Protein 1CIP (pdb70)

InterPro domains:
  IPR001019 Guanine nucleotide binding protein, alpha subunit [PF00503] (14-343)
  IPR001019 Guanine nucleotide binding protein, alpha subunit [PR00318] (35-50)
  IPR001019 Guanine nucleotide binding protein, alpha subunit [PR00318] (167-189)
  IPR001019 Guanine nucleotide binding protein, alpha subunit [PR00318] (196-213)
  IPR001019 Guanine nucleotide binding protein, alpha subunit [PR00318] (218-246)
  IPR001019 Guanine nucleotide binding protein, alpha subunit [PR00318] (264-273)
  IPR001019 Guanine nucleotide binding protein, alpha subunit [PS51882] (32-354)
  IPR001019 Guanine nucleotide binding protein, alpha subunit [PTHR10218] (7-351)
  IPR001019 Guanine nucleotide binding protein, alpha subunit [SM00275] (13-353)
  IPR001019 Guanine nucleotide binding protein, alpha subunit [cd00066] (34-348)
  IPR001408 G-protein alpha subunit, group I [PR00441] (79-88)
  IPR001408 G-protein alpha subunit, group I [PR00441] (185-195)
  IPR001408 G-protein alpha subunit, group I [PR00441] (278-290)
  IPR001408 G-protein alpha subunit, group I [PR00441] (296-307)
  IPR001408 G-protein alpha subunit, group I [PR00441] (343-354)
  IPR011025 G protein alpha subunit, helical insertion [G3DSA:1.10.400.10] (62-180)
  IPR011025 G protein alpha subunit, helical insertion [SSF47895] (61-181)
  IPR027417 P-loop containing nucleoside triphosphate hydrolase [G3DSA:3.40.50.300] (35-343)
  IPR027417 P-loop containing nucleoside triphosphate hydrolase [SSF52540] (32-349)

Nearest PDB structures (foldseek):
  6m8h-assembly1_A  TM=1.002E+00  e=4.648E-59  Rattus norvegicus
  4paq-assembly1_A  TM=1.002E+00  e=4.159E-58  Rattus norvegicus
  4pao-assembly1_A  TM=1.002E+00  e=9.134E-58  Rattus norvegicus
  1bh2-assembly1_A  TM=1.002E+00  e=1.354E-57  Rattus norvegicus
  1svk-assembly1_A  TM=1.002E+00  e=4.405E-57  Rattus norvegicus

GO terms:
  GO:0000287 magnesium ion binding (F, IDA)
  GO:0005525 GTP binding (F, IDA)
  GO:0005737 cytoplasm (C, IDA)
  GO:0005813 centrosome (C, IDA)
  GO:0009898 cytoplasmic side of plasma membrane (C, IDA)
  GO:0001664 G protein-coupled receptor binding (F, IDA)
  GO:0003924 GTPase activity (F, IDA)
  GO:0007186 G protein-coupled receptor signaling pathway (P, IDA)
  GO:0019003 GDP binding (F, IDA)
  GO:0005886 plasma membrane (C, EXP)
  GO:0016020 membrane (C, EXP)
  GO:1904322 cellular response to forskolin (P, IMP)
  GO:0007188 adenylate cyclase-modulating G protein-coupled receptor signaling pathway (P, IMP)
  GO:0005515 protein binding (F, IPI)
  GO:0032794 GTPase activating protein binding (F, IDA)
  GO:0032991 protein-containing complex (C, IDA)
  GO:0005834 heterotrimeric G-protein complex (C, TAS)
  GO:0050805 negative regulation of synaptic transmission (P, IMP)
  GO:0007186 G protein-coupled receptor signaling pathway (P, IMP)
  GO:0031821 G protein-coupled serotonin receptor binding (F, IPI)

Solvent-accessible surface area: 15253 Å² total; per-residue (Å²): 239,107,7,36,0,0,0,0,0,8,21,54,4,13,12,31,20,1,19,29,0,1,58,33,34,38,84,109,13,28,51,92,123,60,6,99,140,55,42,38,34,0,2,35,14,0,0,100,2,0,34,24,0,25,175,0,8,59,130,43,171,30,109,52,42,86,94,63,38,40,92,16,12,158,62,0,118,110,36,7,46,38,0,78,127,14,132,19,70,91,97,1,2,15,3,0,50,97,0,20,145,5,78,7,0,53,47,0,47,110,94,36,128,84,22,77,39,26,74,13,0,28,45,0,4,108,51,4,100,74,0,13,107,117,140,14,63,3,63,61,57,0,0,3,56,12,87,105,104,24,88,26,80,66,95,34,78,8,92,40,81,136,31,51,0,57,1,28,4,0,3,3,38,100,61,16,46,151,61,13,106,129,3,31,125,54,13,27,0,0,0,0,0,2,4,0,5,12,0,11,30,45,12,74,88,48,134,148,42,20,32,1,68,8,6,30,132,27,0,39,71,9,4,44,48,179,153,1,86,131,11,10,0,0,0,2,0,3,33,59,57,54,0,88,87,39,4,126,146,10,74,4,58,67,3,8,108,108,23,103,34,48,89,55,49,128,90,0,5,48,50,0,45,68,40,0,48,89,38,8,145,149,118,151,95,30,110,21,43,27,40,53,0,12,6,26,62,41,144,29,2,82,137,17,2,54,40,0,0,60,34,4,79,169,90,84

Organism: Rattus norvegicus (NCBI:txid10116)

CATH classification: 3.40.50.300 (+1 more: 1.10.400.10)

Foldseek 3Di:
DEAEEEEAFAAPLQQVLLVQLCCVQFNVHADQVRQLVCLLLLLLLQLVQLVQLVVVCVVVVFDWQDPVLVVLVVVLVVPSVVSNVRAADPSNLVSLLVSCPIPRSVVSVVVCLVDPHQPCNCVCSVVSVQSNDVVHGGDSLSSSRGDDFFADKDWDWGADPNYIYIYIYWGNYPVGPVVPVVSLPPHQAYEYGDALLQLSHAHPVDRVHRRLVVRLVVLLCVLADPSCLQHAAEYEHEPLVNLQVCLVPDDSCSRVVPDDDHSHSPSSVVVSVCSNVVSRPCPPRHDYHYDYYYSSDSVRSNVVVVVVVVVSVVRD

Sequence (316 aa):
REVKLLLLGAGESGKSTIVKQMKIIHEAGYSEEECKQYKAVVYSNTIQSIIAIIRAMGRLKIDFGDAARADDARQLFVLAGAAEEGFMTAELAGVIKRLWKDSGVQACFNRSREYQLNDSAAYYLNDLDRIAQPNYIPTQQDVLRTRVKTTGIVETHFTFKDLHFKMFDVGGQRSERKKWIHCFEGVTAIIFCVALSDYDLVLAEDEEMNRMHESMKLFDSICNNKWFTDTSIILFLNKKDLFEEKIKKSPLTICYPEYAGSNTYEEAAAYIQCQFEDLNKRKDTKEIYTHFTCATDTKNVQFVFDAVTDVIIKNN

Secondary structure (DSSP, 8-state):
-EEEEEEE-STTSSHHHHHHHHHHHHS----HHHHHHTHHHHHHHHHHHHHHHHHHHHHHT---SSTTHHHHHHHHHHHHHHHTTT---HHHHHHHHHHHH-HHHHHHHTTGGGS---TTHHHHHTTHHHHTSTT----HHHHHT------SEEEEEEEETTEEEEEEEE--SGGGGGGGGGG-TT-SEEEEEEEGGGGG-EETTEEEEEHHHHHHHHHHHHHT-GGGTTSEEEEEEE-HHHHHHHHTTS-GGGT-TT--S-S-HHHHHHHHHHHHHTT-S-TTT--EEEEE--TT-HHHHHHHHHHHHHHHHHH-

B-factor: mean 19.08, std 12.28, range [7.24, 99.99]

Structure (mmCIF, N/CA/C/O backbone):
data_1CIP
#
_entry.id   1CIP
#
_cell.length_a   80.050
_cell.length_b   80.050
_cell.length_c   105.550
_cell.angle_alpha   90.00
_cell.angle_beta   90.00
_cell.angle_gamma   120.00
#
_symmetry.space_group_name_H-M   'P 32 2 1'
#
loop_
_entity.id
_entity.type
_entity.pdbx_description
1 polymer 'PROTEIN (GUANINE NUCLEOTIDE-BINDING PROTEIN ALPHA-1 SUBUNIT)'
2 non-polymer 'MAGNESIUM ION'
3 non-polymer 'PHOSPHOAMINOPHOSPHONIC ACID-GUANYLATE ESTER'
4 water water
#
loop_
_atom_site.group_PDB
_atom_site.id
_atom_site.type_symbol
_atom_site.label_atom_id
_atom_site.label_alt_id
_atom_site.label_comp_id
_atom_site.label_asym_id
_atom_site.label_entity_id
_atom_site.label_seq_id
_atom_site.pdbx_PDB_ins_code
_atom_site.Cartn_x
_atom_site.Cartn_y
_atom_site.Cartn_z
_atom_site.occupancy
_atom_site.B_iso_or_equiv
_atom_site.auth_seq_id
_atom_site.auth_comp_id
_atom_site.auth_asym_id
_atom_site.auth_atom_id
_atom_site.pdbx_PDB_model_num
ATOM 1 N N . ARG A 1 31 ? 8.213 -27.363 6.814 1.00 41.01 32 ARG A N 1
ATOM 2 C CA . ARG A 1 31 ? 9.112 -26.191 7.077 1.00 41.07 32 ARG A CA 1
ATOM 3 C C . ARG A 1 31 ? 10.419 -26.569 7.795 1.00 39.74 32 ARG A C 1
ATOM 4 O O . ARG A 1 31 ? 11.376 -25.813 7.735 1.00 40.18 32 ARG A O 1
ATOM 12 N N . GLU A 1 32 ? 10.456 -27.734 8.444 1.00 37.80 33 GLU A N 1
ATOM 13 C CA . GLU A 1 32 ? 11.633 -28.172 9.213 1.00 36.88 33 GLU A CA 1
ATOM 14 C C . GLU A 1 32 ? 12.600 -29.043 8.402 1.00 33.17 33 GLU A C 1
ATOM 15 O O . GLU A 1 32 ? 12.170 -29.999 7.768 1.00 35.16 33 GLU A O 1
ATOM 21 N N . VAL A 1 33 ? 13.895 -28.727 8.444 1.00 26.71 34 VAL A N 1
ATOM 22 C CA . VAL A 1 33 ? 14.913 -29.475 7.696 1.00 23.02 34 VAL A CA 1
ATOM 23 C C . VAL A 1 33 ? 16.118 -29.807 8.562 1.00 19.99 34 VAL A C 1
ATOM 24 O O . VAL A 1 33 ? 16.766 -28.899 9.087 1.00 19.45 34 VAL A O 1
ATOM 28 N N . LYS A 1 34 ? 16.409 -31.095 8.733 1.00 16.99 35 LYS A N 1
ATOM 29 C CA . LYS A 1 34 ? 17.569 -31.508 9.527 1.00 15.67 35 LYS A CA 1
ATOM 30 C C . LYS A 1 34 ? 18.704 -31.943 8.615 1.00 15.77 35 LYS A C 1
ATOM 31 O O . LYS A 1 34 ? 18.550 -32.873 7.810 1.00 14.88 35 LYS A O 1
ATOM 37 N N . LEU A 1 35 ? 19.836 -31.258 8.741 1.00 13.52 36 LEU A N 1
ATOM 38 C CA . LEU A 1 35 ? 21.019 -31.561 7.949 1.00 14.06 36 LEU A CA 1
ATOM 39 C C . LEU A 1 35 ? 22.128 -32.094 8.852 1.00 13.51 36 LEU A C 1
ATOM 40 O O . LEU A 1 35 ? 22.396 -31.529 9.911 1.00 14.24 36 LEU A O 1
ATOM 45 N N . LEU A 1 36 ? 22.786 -33.160 8.413 1.00 12.74 37 LEU A N 1
ATOM 46 C CA . LEU A 1 36 ? 23.886 -33.747 9.173 1.00 12.11 37 LEU A CA 1
ATOM 47 C C . LEU A 1 36 ? 25.164 -33.741 8.330 1.00 12.14 37 LEU A C 1
ATOM 48 O O . LEU A 1 36 ? 25.180 -34.268 7.207 1.00 11.20 37 LEU A O 1
ATOM 53 N N . LEU A 1 37 ? 26.215 -33.133 8.878 1.00 10.35 38 LEU A N 1
ATOM 54 C CA . LEU A 1 37 ? 27.525 -33.066 8.223 1.00 10.81 38 LEU A CA 1
ATOM 55 C C . LEU A 1 37 ? 28.390 -34.231 8.679 1.00 10.75 38 LEU A C 1
ATOM 56 O O . LEU A 1 37 ? 28.639 -34.380 9.886 1.00 12.09 38 LEU A O 1
ATOM 61 N N . LEU A 1 38 ? 28.816 -35.068 7.733 1.00 8.65 39 LEU A N 1
ATOM 62 C CA . LEU A 1 38 ? 29.679 -36.203 8.036 1.00 9.68 39 LEU A CA 1
ATOM 63 C C . LEU A 1 38 ? 30.923 -36.174 7.139 1.00 11.83 39 LEU A C 1
ATOM 64 O O . LEU A 1 38 ? 30.965 -35.472 6.114 1.00 12.84 39 LEU A O 1
ATOM 69 N N . GLY A 1 39 ? 31.931 -36.946 7.533 1.00 11.32 40 GLY A N 1
ATOM 70 C CA . GLY A 1 39 ? 33.185 -37.008 6.802 1.00 12.10 40 GLY A CA 1
ATOM 71 C C . GLY A 1 39 ? 34.361 -37.170 7.769 1.00 13.15 40 GLY A C 1
ATOM 72 O O . GLY A 1 39 ? 34.229 -36.944 8.986 1.00 11.81 40 GLY A O 1
ATOM 73 N N . ALA A 1 40 ? 35.492 -37.628 7.244 1.00 11.23 41 ALA A N 1
ATOM 74 C CA . ALA A 1 40 ? 36.703 -37.816 8.045 1.00 10.75 41 ALA A CA 1
ATOM 75 C C . ALA A 1 40 ? 37.209 -36.494 8.632 1.00 11.46 41 ALA A C 1
ATOM 76 O O . ALA A 1 40 ? 36.747 -35.414 8.260 1.00 11.89 41 ALA A O 1
ATOM 78 N N . GLY A 1 41 ? 38.154 -36.574 9.558 1.00 10.08 42 GLY A N 1
ATOM 79 C CA . GLY A 1 41 ? 38.683 -35.366 10.137 1.00 10.36 42 GLY A CA 1
ATOM 80 C C . GLY A 1 41 ? 39.361 -34.481 9.102 1.00 10.75 42 GLY A C 1
ATOM 81 O O . GLY A 1 41 ? 39.993 -34.999 8.186 1.00 10.77 42 GLY A O 1
ATOM 82 N N . GLU A 1 42 ? 39.206 -33.162 9.250 1.00 11.23 43 GLU A N 1
ATOM 83 C CA . GLU A 1 42 ? 39.815 -32.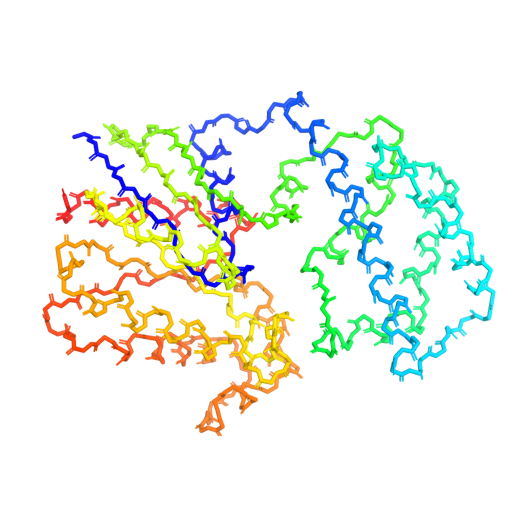151 8.373 1.00 12.88 43 GLU A CA 1
ATOM 84 C C . GLU A 1 42 ? 39.147 -32.002 7.009 1.00 12.55 43 GLU A C 1
ATOM 85 O O . GLU A 1 42 ? 39.667 -31.290 6.151 1.00 12.25 43 GLU A O 1
ATOM 91 N N . SER A 1 43 ? 37.978 -32.613 6.836 1.00 11.49 44 SER A N 1
ATOM 92 C CA . SER A 1 43 ? 37.284 -32.554 5.557 1.00 10.38 44 SER A CA 1
ATOM 93 C C . SER A 1 43 ? 36.610 -31.210 5.248 1.00 10.59 44 SER A C 1
ATOM 94 O O . SER A 1 43 ? 36.264 -30.942 4.077 1.00 12.56 44 SER A O 1
ATOM 97 N N . GLY A 1 44 ? 36.422 -30.377 6.280 1.00 8.44 45 GLY A N 1
ATOM 98 C CA . GLY A 1 44 ? 35.821 -29.063 6.106 1.00 8.70 45 GLY A CA 1
ATOM 99 C C . GLY A 1 44 ? 34.397 -28.895 6.630 1.00 8.63 45 GLY A C 1
ATOM 100 O O . GLY A 1 44 ? 33.776 -27.864 6.417 1.00 8.95 45 GLY A O 1
ATOM 101 N N . LYS A 1 45 ? 33.912 -29.874 7.392 1.00 8.68 46 LYS A N 1
ATOM 102 C CA . LYS A 1 45 ? 32.552 -29.853 7.946 1.00 9.57 46 LYS A CA 1
ATOM 103 C C . LYS A 1 45 ? 32.228 -28.590 8.738 1.00 10.03 46 LYS A C 1
ATOM 104 O O . LYS A 1 45 ? 31.223 -27.911 8.469 1.00 9.88 46 LYS A O 1
ATOM 110 N N . SER A 1 46 ? 33.099 -28.257 9.688 1.00 8.62 47 SER A N 1
ATOM 111 C CA . SER A 1 46 ? 32.885 -27.081 10.523 1.00 9.76 47 SER A CA 1
ATOM 112 C C . SER A 1 46 ? 32.969 -25.748 9.789 1.00 9.74 47 SER A C 1
ATOM 113 O O . SER A 1 46 ? 32.334 -24.763 10.185 1.00 10.50 47 SER A O 1
ATOM 116 N N . THR A 1 47 ? 33.746 -25.730 8.708 1.00 9.67 48 THR A N 1
ATOM 117 C CA . THR A 1 47 ? 33.894 -24.527 7.894 1.00 8.62 48 THR A CA 1
ATOM 118 C C . THR A 1 47 ? 32.567 -24.251 7.144 1.00 8.20 48 THR A C 1
ATOM 119 O O . THR A 1 47 ? 32.129 -23.108 7.035 1.00 8.22 48 THR A O 1
ATOM 123 N N . ILE A 1 48 ? 31.897 -25.312 6.701 1.00 9.11 49 ILE A N 1
ATOM 124 C CA . ILE A 1 48 ? 30.596 -25.167 6.042 1.00 9.83 49 ILE A CA 1
ATOM 125 C C . ILE A 1 48 ? 29.606 -24.546 7.048 1.00 10.23 49 ILE A C 1
ATOM 126 O O . ILE A 1 48 ? 28.843 -23.638 6.714 1.00 10.03 49 ILE A O 1
ATOM 131 N N . VAL A 1 49 ? 29.679 -24.995 8.302 1.00 11.35 50 VAL A N 1
ATOM 132 C CA . VAL A 1 49 ? 28.814 -24.471 9.364 1.00 12.61 50 VAL A CA 1
ATOM 133 C C . VAL A 1 49 ? 29.056 -22.958 9.533 1.00 11.10 50 VAL A C 1
ATOM 134 O O . VAL A 1 49 ? 28.100 -22.173 9.589 1.00 11.72 50 VAL A O 1
ATOM 138 N N . LYS A 1 50 ? 30.321 -22.541 9.576 1.00 9.82 51 LYS A N 1
ATOM 139 C CA . LYS A 1 50 ? 30.636 -21.117 9.713 1.00 10.32 51 LYS A CA 1
ATOM 140 C C . LYS A 1 50 ? 30.054 -20.300 8.547 1.00 11.40 51 LYS A C 1
ATOM 141 O O . LYS A 1 50 ? 29.559 -19.190 8.739 1.00 10.25 51 LYS A O 1
ATOM 147 N N . GLN A 1 51 ? 30.083 -20.876 7.346 1.00 10.28 52 GLN A N 1
ATOM 148 C CA . GLN A 1 51 ? 29.555 -20.205 6.161 1.00 10.17 52 GLN A CA 1
ATOM 149 C C . GLN A 1 51 ? 28.062 -19.915 6.270 1.00 10.56 52 GLN A C 1
ATOM 150 O O . GLN A 1 51 ? 27.587 -18.891 5.782 1.00 11.40 52 GLN A O 1
ATOM 156 N N . MET A 1 52 ? 27.321 -20.793 6.940 1.00 10.22 53 MET A N 1
ATOM 157 C CA . MET A 1 52 ? 25.890 -20.572 7.094 1.00 12.03 53 MET A CA 1
ATOM 158 C C . MET A 1 52 ? 25.627 -19.278 7.872 1.00 12.81 53 MET A C 1
ATOM 159 O O . MET A 1 52 ? 24.671 -18.541 7.583 1.00 12.95 53 MET A O 1
ATOM 164 N N . LYS A 1 53 ? 26.509 -18.976 8.823 1.00 13.96 54 LYS A N 1
ATOM 165 C CA . LYS A 1 53 ? 26.388 -17.756 9.614 1.00 13.68 54 LYS A CA 1
ATOM 166 C C . LYS A 1 53 ? 26.672 -16.529 8.738 1.00 12.91 54 LYS A C 1
ATOM 167 O O . LYS A 1 53 ? 25.947 -15.535 8.779 1.00 13.94 54 LYS A O 1
ATOM 173 N N . ILE A 1 54 ? 27.725 -16.600 7.939 1.00 11.83 55 ILE A N 1
ATOM 174 C CA . ILE A 1 54 ? 28.078 -15.487 7.056 1.00 14.09 55 ILE A CA 1
ATOM 175 C C . ILE A 1 54 ? 27.006 -15.237 5.984 1.00 12.95 55 ILE A C 1
ATOM 176 O O . ILE A 1 54 ? 26.554 -14.106 5.784 1.00 15.02 55 ILE A O 1
ATOM 181 N N . ILE A 1 55 ? 26.533 -16.318 5.377 1.00 13.30 56 ILE A N 1
ATOM 182 C CA . ILE A 1 55 ? 25.558 -16.217 4.302 1.00 15.02 56 ILE A CA 1
ATOM 183 C C . ILE A 1 55 ? 24.124 -15.967 4.745 1.00 16.14 56 ILE A C 1
ATOM 184 O O . ILE A 1 55 ? 23.424 -15.137 4.138 1.00 17.54 56 ILE A O 1
ATOM 189 N N . HIS A 1 56 ? 23.674 -16.705 5.744 1.00 14.67 57 HIS A N 1
ATOM 190 C CA . HIS A 1 56 ? 22.304 -16.569 6.181 1.00 16.31 57 HIS A CA 1
ATOM 191 C C . HIS A 1 56 ? 22.064 -15.612 7.332 1.00 18.63 57 HIS A C 1
ATOM 192 O O . HIS A 1 56 ? 20.955 -15.124 7.498 1.00 20.66 57 HIS A O 1
ATOM 199 N N . GLU A 1 57 ? 23.088 -15.347 8.132 1.00 19.64 58 GLU A N 1
ATOM 200 C CA . GLU A 1 57 ? 22.947 -14.403 9.226 1.00 22.74 58 GLU A CA 1
ATOM 201 C C . GLU A 1 57 ? 23.752 -13.164 8.782 1.00 24.15 58 GLU A C 1
ATOM 202 O O . GLU A 1 57 ? 23.939 -12.928 7.583 1.00 27.06 58 GLU A O 1
ATOM 208 N N . ALA A 1 58 ? 24.257 -12.354 9.693 1.00 23.11 59 ALA A N 1
ATOM 209 C CA . ALA A 1 58 ? 24.970 -11.179 9.184 1.00 22.67 59 ALA A CA 1
ATOM 210 C C . ALA A 1 58 ? 26.481 -11.293 9.282 1.00 20.18 59 ALA A C 1
ATOM 211 O O . ALA A 1 58 ? 27.176 -10.284 9.234 1.00 20.05 59 ALA A O 1
ATOM 213 N N . GLY A 1 59 ? 26.978 -12.525 9.361 1.00 18.51 60 GLY A N 1
ATOM 214 C CA . GLY A 1 59 ? 28.406 -12.741 9.529 1.00 14.86 60 GLY A CA 1
ATOM 215 C C . GLY A 1 59 ? 28.767 -12.653 11.014 1.00 14.95 60 GLY A C 1
ATOM 216 O O . GLY A 1 59 ? 27.895 -12.476 11.885 1.00 12.79 60 GLY A O 1
ATOM 217 N N . TYR A 1 60 ? 30.056 -12.779 11.308 1.00 13.58 61 TYR A N 1
ATOM 218 C CA . TYR A 1 60 ? 30.538 -12.717 12.687 1.00 13.09 61 TYR A CA 1
ATOM 219 C C . TYR A 1 60 ? 30.690 -11.276 13.153 1.00 12.13 61 TYR A C 1
ATOM 220 O O . TYR A 1 60 ? 31.287 -10.456 12.454 1.00 12.76 61 TYR A O 1
ATOM 229 N N . SER A 1 61 ? 30.161 -10.990 14.348 1.00 12.02 62 SER A N 1
ATOM 230 C CA . SER A 1 61 ? 30.227 -9.665 14.953 1.00 11.92 62 SER A CA 1
ATOM 231 C C . SER A 1 61 ? 31.637 -9.387 15.438 1.00 11.67 62 SER A C 1
ATOM 232 O O . SER A 1 61 ? 32.450 -10.287 15.520 1.00 11.10 62 SER A O 1
ATOM 235 N N . GLU A 1 62 ? 31.908 -8.148 15.834 1.00 13.24 63 GLU A N 1
ATOM 236 C CA . GLU A 1 62 ? 33.231 -7.797 16.336 1.00 12.90 63 GLU A CA 1
ATOM 237 C C . GLU A 1 62 ? 33.572 -8.611 17.592 1.00 11.42 63 GLU A C 1
ATOM 238 O O . GLU A 1 62 ? 34.676 -9.113 17.717 1.00 11.07 63 GLU A O 1
ATOM 244 N N . GLU A 1 63 ? 32.628 -8.758 18.512 1.00 11.99 64 GLU A N 1
ATOM 245 C CA . GLU A 1 63 ? 32.895 -9.548 19.715 1.00 12.33 64 GLU A CA 1
ATOM 246 C C . GLU A 1 63 ? 33.186 -11.001 19.361 1.00 11.01 64 GLU A C 1
ATOM 247 O O . GLU A 1 63 ? 34.087 -11.601 19.934 1.00 11.08 64 GLU A O 1
ATOM 253 N N . GLU A 1 64 ? 32.404 -11.571 18.441 1.00 10.34 65 GLU A N 1
ATOM 254 C CA . GLU A 1 64 ? 32.618 -12.959 17.997 1.00 11.23 65 GLU A CA 1
ATOM 255 C C . GLU A 1 64 ? 33.986 -13.121 17.314 1.00 10.67 65 GLU A C 1
ATOM 256 O O . GLU A 1 64 ? 34.714 -14.072 17.598 1.00 10.33 65 GLU A O 1
ATOM 262 N N . CYS A 1 65 ? 34.341 -12.175 16.445 1.00 9.64 66 CYS A N 1
ATOM 263 C CA . CYS A 1 65 ? 35.627 -12.222 15.761 1.00 9.59 66 CYS A CA 1
ATOM 264 C C . CYS A 1 65 ? 36.757 -12.173 16.775 1.00 10.28 66 CYS A C 1
ATOM 265 O O . CYS A 1 65 ? 37.733 -12.913 16.654 1.00 11.12 66 CYS A O 1
ATOM 268 N N . LYS A 1 66 ? 36.628 -11.305 17.777 1.00 10.24 67 LYS A N 1
ATOM 269 C CA . LYS A 1 66 ? 37.656 -11.189 18.801 1.00 11.59 67 LYS A CA 1
ATOM 270 C C . LYS A 1 66 ? 37.847 -12.510 19.557 1.00 10.09 67 LYS A C 1
ATOM 271 O O . LYS A 1 66 ? 38.964 -12.851 19.945 1.00 10.34 67 LYS A O 1
ATOM 277 N N . GLN A 1 67 ? 36.779 -13.290 19.672 1.00 10.40 68 GLN A N 1
ATOM 278 C CA . GLN A 1 67 ? 36.861 -14.593 20.318 1.00 10.89 68 GLN A CA 1
ATOM 279 C C . GLN A 1 67 ? 37.796 -15.532 19.543 1.00 11.25 68 GLN A C 1
ATOM 280 O O . GLN A 1 67 ? 38.430 -16.408 20.112 1.00 11.79 68 GLN A O 1
ATOM 286 N N . TYR A 1 68 ? 37.887 -15.337 18.232 1.00 11.17 69 TYR A N 1
ATOM 287 C CA . TYR A 1 68 ? 38.745 -16.178 17.410 1.00 10.88 69 TYR A CA 1
ATOM 288 C C . TYR A 1 68 ? 40.201 -15.707 17.336 1.00 11.70 69 TYR A C 1
ATOM 289 O O . TYR A 1 68 ? 41.058 -16.400 16.768 1.00 12.36 69 TYR A O 1
ATOM 298 N N . LYS A 1 69 ? 40.494 -14.539 17.897 1.00 10.27 70 LYS A N 1
ATOM 299 C CA . LYS A 1 69 ? 41.848 -14.011 17.859 1.00 10.88 70 LYS A CA 1
ATOM 300 C C . LYS A 1 69 ? 42.859 -14.973 18.462 1.00 11.14 70 LYS A C 1
ATOM 301 O O . LYS A 1 69 ? 43.916 -15.214 17.876 1.00 10.53 70 LYS A O 1
ATOM 307 N N . ALA A 1 70 ? 42.531 -15.570 19.605 1.00 11.62 71 ALA A N 1
ATOM 308 C CA . ALA A 1 70 ? 43.462 -16.506 20.224 1.00 11.91 71 ALA A CA 1
ATOM 309 C C . ALA A 1 70 ? 43.608 -17.809 19.419 1.00 10.37 71 ALA A C 1
ATOM 310 O O . ALA A 1 70 ? 44.653 -18.472 19.496 1.00 9.49 71 ALA A O 1
ATOM 312 N N . VAL A 1 71 ? 42.571 -18.164 18.648 1.00 10.14 72 VAL A N 1
ATOM 313 C CA . VAL A 1 71 ? 42.600 -19.378 17.807 1.00 9.50 72 VAL A CA 1
ATOM 314 C C . VAL A 1 71 ? 43.534 -19.131 16.585 1.00 8.88 72 VAL A C 1
ATOM 315 O O . VAL A 1 71 ? 44.374 -19.973 16.238 1.00 9.42 72 VAL A O 1
ATOM 319 N N . VAL A 1 72 ? 43.407 -17.953 15.974 1.00 9.48 73 VAL A N 1
ATOM 320 C CA . VAL A 1 72 ? 44.263 -17.568 14.854 1.00 8.50 73 VAL A CA 1
ATOM 321 C C . VAL A 1 72 ? 45.729 -17.599 15.335 1.00 9.73 73 VAL A C 1
ATOM 322 O O . VAL A 1 72 ? 46.581 -18.234 14.713 1.00 9.35 73 VAL A O 1
ATOM 326 N N . TYR A 1 73 ? 46.018 -16.953 16.471 1.00 9.40 74 TYR A N 1
ATOM 327 C CA . TYR A 1 73 ? 47.384 -16.920 17.010 1.00 9.62 74 TYR A CA 1
ATOM 328 C C . TYR A 1 73 ? 47.916 -18.299 17.383 1.00 9.11 74 TYR A C 1
ATOM 329 O O . TYR A 1 73 ? 49.062 -18.640 17.085 1.00 10.82 74 TYR A O 1
ATOM 338 N N . SER A 1 74 ? 47.061 -19.118 17.974 1.00 8.98 75 SER A N 1
ATOM 339 C CA . SER A 1 74 ? 47.459 -20.463 18.346 1.00 11.41 75 SER A CA 1
ATOM 340 C C . SER A 1 74 ? 47.761 -21.288 17.086 1.00 11.32 75 SER A C 1
ATOM 341 O O . SER A 1 74 ? 48.791 -21.981 17.008 1.00 10.02 75 SER A O 1
ATOM 344 N N . ASN A 1 75 ? 46.865 -21.202 16.097 1.00 9.69 76 ASN A N 1
ATOM 345 C CA . ASN A 1 75 ? 47.058 -21.919 14.845 1.00 9.49 76 ASN A CA 1
ATOM 346 C C . ASN A 1 75 ? 48.371 -21.478 14.179 1.00 10.06 76 ASN A C 1
ATOM 347 O O . ASN A 1 75 ? 49.123 -22.319 13.664 1.00 10.83 76 ASN A O 1
ATOM 352 N N . THR A 1 76 ? 48.651 -20.171 14.182 1.00 9.05 77 THR A N 1
ATOM 353 C CA . THR A 1 76 ? 49.878 -19.649 13.562 1.00 10.23 77 THR A CA 1
ATOM 354 C C . THR A 1 76 ? 51.155 -20.180 14.242 1.00 11.63 77 THR A C 1
ATOM 355 O O . THR A 1 76 ? 52.075 -20.669 13.574 1.00 11.18 77 THR A O 1
ATOM 359 N N . ILE A 1 77 ? 51.200 -20.111 15.575 1.00 12.71 78 ILE A N 1
ATOM 360 C CA . ILE A 1 77 ? 52.362 -20.589 16.307 1.00 12.44 78 ILE A CA 1
ATOM 361 C C . ILE A 1 77 ? 52.511 -22.103 16.153 1.00 10.59 78 ILE A C 1
ATOM 362 O O . ILE A 1 77 ? 53.611 -22.599 15.936 1.00 11.96 78 ILE A O 1
ATOM 367 N N . GLN A 1 78 ? 51.414 -22.845 16.245 1.00 9.92 79 GLN A N 1
ATOM 368 C CA . GLN A 1 78 ? 51.499 -24.294 16.105 1.00 12.69 79 GLN A CA 1
ATOM 369 C C . GLN A 1 78 ? 52.034 -24.703 14.719 1.00 12.30 79 GLN A C 1
ATOM 370 O O . GLN A 1 78 ? 52.738 -25.699 14.590 1.00 11.79 79 GLN A O 1
ATOM 376 N N . SER A 1 79 ? 51.682 -23.935 13.692 1.00 11.15 80 SER A N 1
ATOM 377 C CA . SER A 1 79 ? 52.125 -24.205 12.319 1.00 10.89 80 SER A CA 1
ATOM 378 C C . SER A 1 79 ? 53.633 -24.047 12.147 1.00 10.30 80 SER A C 1
ATOM 379 O O . SER A 1 79 ? 54.297 -24.956 11.639 1.00 10.30 80 SER A O 1
ATOM 382 N N . ILE A 1 80 ? 54.173 -22.906 12.581 1.00 10.44 81 ILE A N 1
ATOM 383 C CA . ILE A 1 80 ? 55.611 -22.672 12.462 1.00 10.60 81 ILE A CA 1
ATOM 384 C C . ILE A 1 80 ? 56.366 -23.684 13.336 1.00 11.96 81 ILE A C 1
ATOM 385 O O . ILE A 1 80 ? 57.380 -24.245 12.911 1.00 12.12 81 ILE A O 1
ATOM 390 N N . ILE A 1 81 ? 55.834 -23.992 14.518 1.00 12.10 82 ILE A N 1
ATOM 391 C CA . ILE A 1 81 ? 56.478 -24.980 15.389 1.00 11.79 82 ILE A CA 1
ATOM 392 C C . ILE A 1 81 ? 56.486 -26.365 14.710 1.00 11.46 82 ILE A C 1
ATOM 393 O O . ILE A 1 81 ? 57.499 -27.075 14.748 1.00 10.64 82 ILE A O 1
ATOM 398 N N . ALA A 1 82 ? 55.379 -26.735 14.057 1.00 11.59 83 ALA A N 1
ATOM 399 C CA . ALA A 1 82 ? 55.288 -28.035 13.370 1.00 10.94 83 ALA A 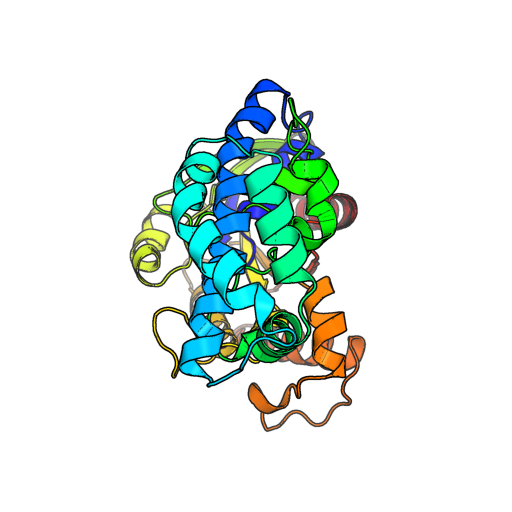CA 1
ATOM 400 C C . ALA A 1 82 ? 56.360 -28.155 12.264 1.00 11.14 83 ALA A C 1
ATOM 401 O O . ALA A 1 82 ? 56.975 -29.216 12.088 1.00 11.52 83 ALA A O 1
ATOM 403 N N . ILE A 1 83 ? 56.588 -27.062 11.540 1.00 10.63 84 ILE A N 1
ATOM 404 C CA . ILE A 1 83 ? 57.606 -27.046 10.485 1.00 11.93 84 ILE A CA 1
ATOM 405 C C . ILE A 1 83 ? 58.989 -27.193 11.116 1.00 11.36 84 ILE A C 1
ATOM 406 O O . ILE A 1 83 ? 59.792 -28.027 10.687 1.00 11.14 84 ILE A O 1
ATOM 411 N N . ILE A 1 84 ? 59.252 -26.421 12.166 1.00 11.02 85 ILE A N 1
ATOM 412 C CA . ILE A 1 84 ? 60.545 -26.505 12.846 1.00 11.83 85 ILE A CA 1
ATOM 413 C C . ILE A 1 84 ? 60.785 -27.913 13.422 1.00 11.74 85 ILE A C 1
ATOM 414 O O . ILE A 1 84 ? 61.896 -28.441 13.341 1.00 13.87 85 ILE A O 1
ATOM 419 N N . ARG A 1 85 ? 59.737 -28.549 13.938 1.00 11.99 86 ARG A N 1
ATOM 420 C CA . ARG A 1 85 ? 59.855 -29.907 14.487 1.00 13.66 86 ARG A CA 1
ATOM 421 C C . ARG A 1 85 ? 60.205 -30.885 13.361 1.00 14.34 86 ARG A C 1
ATOM 422 O O . ARG A 1 85 ? 61.085 -31.742 13.511 1.00 13.36 86 ARG A O 1
ATOM 430 N N . ALA A 1 86 ? 59.542 -30.727 12.216 1.00 12.45 87 ALA A N 1
ATOM 431 C CA . ALA A 1 86 ? 59.795 -31.590 11.075 1.00 12.00 87 ALA A CA 1
ATOM 432 C C . ALA A 1 86 ? 61.239 -31.464 10.562 1.00 11.07 87 ALA A C 1
ATOM 433 O O . ALA A 1 86 ? 61.847 -32.460 10.152 1.00 10.67 87 ALA A O 1
ATOM 435 N N . MET A 1 87 ? 61.806 -30.258 10.627 1.00 10.60 88 MET A N 1
ATOM 436 C CA . MET A 1 87 ? 63.191 -30.038 10.173 1.00 12.99 88 MET A CA 1
ATOM 437 C C . MET A 1 87 ? 64.152 -30.947 10.922 1.00 13.96 88 MET A C 1
ATOM 438 O O . MET A 1 87 ? 65.134 -31.416 10.359 1.00 14.18 88 MET A O 1
ATOM 443 N N . GLY A 1 88 ? 63.874 -31.193 12.195 1.00 12.90 89 GLY A N 1
ATOM 444 C CA . GLY A 1 88 ? 64.734 -32.074 12.955 1.00 13.63 89 GLY A CA 1
ATOM 445 C C . GLY A 1 88 ? 64.581 -33.515 12.505 1.00 13.93 89 GLY A C 1
ATOM 446 O O . GLY A 1 88 ? 65.571 -34.202 12.259 1.00 14.81 89 GLY A O 1
ATOM 447 N N . ARG A 1 89 ? 63.334 -33.943 12.350 1.00 14.81 90 ARG A N 1
ATOM 448 C CA . ARG A 1 89 ? 62.993 -35.301 11.945 1.00 18.65 90 ARG A CA 1
ATOM 449 C C . ARG A 1 89 ? 63.503 -35.653 10.525 1.00 19.34 90 ARG A C 1
ATOM 450 O O . ARG A 1 89 ? 64.034 -36.741 10.305 1.00 18.57 90 ARG A O 1
ATOM 458 N N . LEU A 1 90 ? 63.447 -34.693 9.602 1.00 18.81 91 LEU A N 1
ATOM 459 C CA . LEU A 1 90 ? 63.872 -34.929 8.220 1.00 18.72 91 LEU A CA 1
ATOM 460 C C . LEU A 1 90 ? 65.321 -34.508 7.976 1.00 19.30 91 LEU A C 1
ATOM 461 O O . LEU A 1 90 ? 65.846 -34.675 6.878 1.00 18.22 91 LEU A O 1
ATOM 466 N N . LYS A 1 91 ? 65.949 -33.946 9.004 1.00 20.26 92 LYS A N 1
ATOM 467 C CA . LYS A 1 91 ? 67.329 -33.496 8.948 1.00 20.99 92 LYS A CA 1
ATOM 468 C C . LYS A 1 91 ? 67.515 -32.387 7.903 1.00 20.62 92 LYS A C 1
ATOM 469 O O . LYS A 1 91 ? 68.264 -32.534 6.937 1.00 20.78 92 LYS A O 1
ATOM 475 N N . ILE A 1 92 ? 66.822 -31.276 8.111 1.00 17.51 93 ILE A N 1
ATOM 476 C CA . ILE A 1 92 ? 66.901 -30.132 7.220 1.00 16.21 93 ILE A CA 1
ATOM 477 C C . ILE A 1 92 ? 67.503 -28.986 8.023 1.00 18.04 93 ILE A C 1
ATOM 478 O O . ILE A 1 92 ? 67.038 -28.680 9.122 1.00 18.87 93 ILE A O 1
ATOM 483 N N . ASP A 1 93 ? 68.555 -28.373 7.499 1.00 18.37 94 ASP A N 1
ATOM 484 C CA . ASP A 1 93 ? 69.195 -27.255 8.178 1.00 18.74 94 ASP A CA 1
ATOM 485 C C . ASP A 1 93 ? 68.516 -25.953 7.806 1.00 18.27 94 ASP A C 1
ATOM 486 O O . ASP A 1 93 ? 67.832 -25.861 6.786 1.00 17.77 94 ASP A O 1
ATOM 491 N N . PHE A 1 94 ? 68.707 -24.939 8.634 1.00 17.61 95 PHE A N 1
ATOM 492 C CA . PHE A 1 94 ? 68.181 -23.622 8.327 1.00 18.39 95 PHE A CA 1
ATOM 493 C C . PHE A 1 94 ? 69.043 -23.079 7.165 1.00 19.78 95 PHE A C 1
ATOM 494 O O . PHE A 1 94 ? 70.231 -23.444 7.044 1.00 19.69 95 PHE A O 1
ATOM 502 N N . GLY A 1 95 ? 68.436 -22.254 6.307 1.00 19.44 96 GLY A N 1
ATOM 503 C CA . GLY A 1 95 ? 69.143 -21.635 5.195 1.00 20.43 96 GLY A CA 1
ATOM 504 C C . GLY A 1 95 ? 70.227 -20.728 5.743 1.00 22.78 96 GLY A C 1
ATOM 505 O O . GLY A 1 95 ? 71.383 -20.806 5.324 1.00 23.28 96 GLY A O 1
ATOM 506 N N . ASP A 1 96 ? 69.858 -19.839 6.658 1.00 22.98 97 ASP A N 1
ATOM 507 C CA . ASP A 1 96 ? 70.834 -18.954 7.291 1.00 25.71 97 ASP A CA 1
ATOM 508 C C . ASP A 1 96 ? 71.008 -19.390 8.757 1.00 24.50 97 ASP A C 1
ATOM 509 O O . ASP A 1 96 ? 70.015 -19.584 9.474 1.00 20.53 97 ASP A O 1
ATOM 514 N N . ALA A 1 97 ? 72.263 -19.561 9.187 1.00 24.83 98 ALA A N 1
ATOM 515 C CA . ALA A 1 97 ? 72.602 -20.010 10.552 1.00 25.02 98 ALA A CA 1
ATOM 516 C C . ALA A 1 97 ? 72.025 -19.159 11.683 1.00 24.98 98 ALA A C 1
ATOM 517 O O . ALA A 1 97 ? 71.731 -19.668 12.768 1.00 24.77 98 ALA A O 1
ATOM 519 N N . ALA A 1 98 ? 71.838 -17.874 11.410 1.00 23.24 99 ALA A N 1
ATOM 520 C CA . ALA A 1 98 ? 71.290 -16.961 12.397 1.00 22.30 99 ALA A CA 1
ATOM 521 C C . ALA A 1 98 ? 69.874 -17.326 12.847 1.00 21.33 99 ALA A C 1
ATOM 522 O O . ALA A 1 98 ? 69.410 -16.871 13.890 1.00 20.63 99 ALA A O 1
ATOM 524 N N . ARG A 1 99 ? 69.181 -18.139 12.062 1.00 19.31 100 ARG A N 1
ATOM 525 C CA . ARG A 1 99 ? 67.814 -18.526 12.408 1.00 17.95 100 ARG A CA 1
ATOM 526 C C . ARG A 1 99 ? 67.738 -19.413 13.662 1.00 18.58 100 ARG A C 1
ATOM 527 O O . ARG A 1 99 ? 66.688 -19.481 14.314 1.00 17.25 100 ARG A O 1
ATOM 535 N N . ALA A 1 100 ? 68.836 -20.094 13.991 1.00 19.37 101 ALA A N 1
ATOM 536 C CA . ALA A 1 100 ? 68.874 -20.969 15.165 1.00 20.73 101 ALA A CA 1
ATOM 537 C C . ALA A 1 100 ? 68.540 -20.198 16.449 1.00 21.48 101 ALA A C 1
ATOM 538 O O . ALA A 1 100 ? 67.829 -20.697 17.319 1.00 20.58 101 ALA A O 1
ATOM 540 N N . ASP A 1 101 ? 69.035 -18.983 16.562 1.00 21.87 102 ASP A N 1
ATOM 541 C CA . ASP A 1 101 ? 68.712 -18.191 17.736 1.00 25.07 102 ASP A CA 1
ATOM 542 C C . ASP A 1 101 ? 67.272 -17.683 17.675 1.00 22.62 102 ASP A C 1
ATOM 543 O O . ASP A 1 101 ? 66.622 -17.515 18.713 1.00 21.97 102 ASP A O 1
ATOM 548 N N . ASP A 1 102 ? 66.756 -17.444 16.467 1.00 19.37 103 ASP A N 1
ATOM 549 C CA . ASP A 1 102 ? 65.363 -17.012 16.345 1.00 18.22 103 ASP A CA 1
ATOM 550 C C . ASP A 1 102 ? 64.466 -18.179 16.793 1.00 16.17 103 ASP A C 1
ATOM 551 O O . ASP A 1 102 ? 63.451 -17.965 17.443 1.00 15.46 103 ASP A O 1
ATOM 556 N N . ALA A 1 103 ? 64.858 -19.405 16.438 1.00 15.17 104 ALA A N 1
ATOM 557 C CA . ALA A 1 103 ? 64.108 -20.598 16.815 1.00 15.01 104 ALA A CA 1
ATOM 558 C C . ALA A 1 103 ? 64.090 -20.699 18.349 1.00 16.91 104 ALA A C 1
ATOM 559 O O . ALA A 1 103 ? 63.066 -21.058 18.950 1.00 16.16 104 ALA A O 1
ATOM 561 N N . ARG A 1 104 ? 65.232 -20.404 18.975 1.00 15.66 105 ARG A N 1
ATOM 562 C CA . ARG A 1 104 ? 65.317 -20.419 20.436 1.00 15.89 105 ARG A CA 1
ATOM 563 C C . ARG A 1 104 ? 64.355 -19.374 20.994 1.00 15.47 105 ARG A C 1
ATOM 564 O O . ARG A 1 104 ? 63.557 -19.655 21.893 1.00 16.15 105 ARG A O 1
ATOM 572 N N . GLN A 1 105 ? 64.385 -18.168 20.438 1.00 14.87 106 GLN A N 1
ATOM 573 C CA . GLN A 1 105 ? 63.512 -17.121 20.948 1.00 16.71 106 GLN A CA 1
ATOM 574 C C . GLN A 1 105 ? 62.022 -17.390 20.696 1.00 15.91 106 GLN A C 1
ATOM 575 O O . GLN A 1 105 ? 61.153 -16.890 21.438 1.00 15.87 106 GLN A O 1
ATOM 581 N N . LEU A 1 106 ? 61.733 -18.255 19.718 1.00 14.46 107 LEU A N 1
ATOM 582 C CA . LEU A 1 106 ? 60.355 -18.587 19.382 1.00 14.48 107 LEU A CA 1
ATOM 583 C C . LEU A 1 106 ? 59.682 -19.275 20.581 1.00 14.69 107 LEU A C 1
ATOM 584 O O . LEU A 1 106 ? 58.564 -18.928 20.983 1.00 12.68 107 LEU A O 1
ATOM 589 N N . PHE A 1 107 ? 60.394 -20.221 21.170 1.00 14.30 108 PHE A N 1
ATOM 590 C CA . PHE A 1 107 ? 59.875 -20.953 22.309 1.00 14.52 108 PHE A CA 1
ATOM 591 C C . PHE A 1 107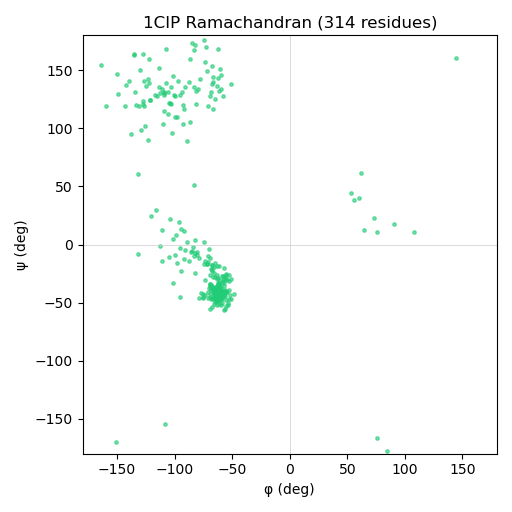 ? 59.758 -20.115 23.577 1.00 15.58 108 PHE A C 1
ATOM 592 O O . PHE A 1 107 ? 58.808 -20.280 24.352 1.00 16.05 108 PHE A O 1
ATOM 600 N N . VAL A 1 108 ? 60.679 -19.173 23.753 1.00 16.08 109 VAL A N 1
ATOM 601 C CA . VAL A 1 108 ? 60.643 -18.276 24.913 1.00 17.75 109 VAL A CA 1
ATOM 602 C C . VAL A 1 108 ? 59.411 -17.373 24.837 1.00 18.52 109 VAL A C 1
ATOM 603 O O . VAL A 1 108 ? 58.760 -17.113 25.842 1.00 19.94 109 VAL A O 1
ATOM 607 N N . LEU A 1 109 ? 59.056 -16.949 23.625 1.00 17.57 110 LEU A N 1
ATOM 608 C CA . LEU A 1 109 ? 57.926 -16.043 23.428 1.00 16.76 110 LEU A CA 1
ATOM 609 C C . LEU A 1 109 ? 56.577 -16.648 23.023 1.00 16.05 110 LEU A C 1
ATOM 610 O O . LEU A 1 109 ? 55.534 -15.993 23.132 1.00 18.26 110 LEU A O 1
ATOM 615 N N . ALA A 1 110 ? 56.589 -17.891 22.570 1.00 16.27 111 ALA A N 1
ATOM 616 C CA . ALA A 1 110 ? 55.371 -18.540 22.091 1.00 16.16 111 ALA A CA 1
ATOM 617 C C . ALA A 1 110 ? 54.169 -18.540 23.019 1.00 17.44 111 ALA A C 1
ATOM 618 O O . ALA A 1 110 ? 53.037 -18.476 22.544 1.00 18.37 111 ALA A O 1
ATOM 620 N N . GLY A 1 111 ? 54.408 -18.561 24.331 1.00 17.20 112 GLY A N 1
ATOM 621 C CA . GLY A 1 111 ? 53.318 -18.606 25.299 1.00 17.65 112 GLY A CA 1
ATOM 622 C C . GLY A 1 111 ? 52.271 -17.505 25.248 1.00 17.23 112 GLY A C 1
ATOM 623 O O . GLY A 1 111 ? 51.104 -17.731 25.573 1.00 16.22 112 GLY A O 1
ATOM 624 N N . ALA A 1 112 ? 52.694 -16.308 24.880 1.00 18.33 113 ALA A N 1
ATOM 625 C CA . ALA A 1 112 ? 51.794 -15.167 24.780 1.00 21.74 113 ALA A CA 1
ATOM 626 C C . ALA A 1 112 ? 50.699 -15.275 23.699 1.00 23.84 113 ALA A C 1
ATOM 627 O O . ALA A 1 112 ? 49.532 -14.941 23.947 1.00 22.76 113 ALA A O 1
ATOM 629 N N . ALA A 1 113 ? 51.086 -15.725 22.505 1.00 26.40 114 ALA A N 1
ATOM 630 C CA . ALA A 1 113 ? 50.181 -15.821 21.354 1.00 27.48 114 ALA A CA 1
ATOM 631 C C . ALA A 1 113 ? 48.964 -16.597 21.741 1.00 27.55 114 ALA A C 1
ATOM 632 O O . ALA A 1 113 ? 47.817 -16.186 21.542 1.00 27.40 114 ALA A O 1
ATOM 634 N N . GLU A 1 114 ? 49.276 -17.692 22.391 1.00 29.34 115 GLU A N 1
ATOM 635 C CA . GLU A 1 114 ? 48.318 -18.649 22.889 1.00 31.43 115 GLU A CA 1
ATOM 636 C C . GLU A 1 114 ? 47.288 -17.958 23.803 1.00 31.72 115 GLU A C 1
ATOM 637 O O . GLU A 1 114 ? 46.123 -18.372 23.858 1.00 31.82 115 GLU A O 1
ATOM 643 N N . GLU A 1 115 ? 47.680 -16.831 24.404 1.00 28.25 116 GLU A N 1
ATOM 644 C CA . GLU A 1 115 ? 46.784 -16.063 25.269 1.00 25.13 116 GLU A CA 1
ATOM 645 C C . GLU A 1 115 ? 46.156 -14.871 24.523 1.00 24.73 116 GLU A C 1
ATOM 646 O O . GLU A 1 115 ? 45.524 -14.022 25.146 1.00 25.30 116 GLU A O 1
ATOM 652 N N . GLY A 1 116 ? 46.347 -14.791 23.204 1.00 23.04 117 GLY A N 1
ATOM 653 C CA . GLY A 1 116 ? 45.768 -13.709 22.417 1.00 20.80 117 GLY A CA 1
ATOM 654 C C . GLY A 1 116 ? 46.622 -12.467 22.251 1.00 21.07 117 GLY A C 1
ATOM 655 O O . GLY A 1 116 ? 46.127 -11.403 21.877 1.00 21.32 117 GLY A O 1
ATOM 656 N N . PHE A 1 117 ? 47.917 -12.599 22.500 1.00 20.54 118 PHE A N 1
ATOM 657 C CA . PHE A 1 117 ? 48.826 -11.477 22.383 1.00 22.15 118 PHE A CA 1
ATOM 658 C C . PHE A 1 117 ? 49.935 -11.795 21.394 1.00 24.31 118 PHE A C 1
ATOM 659 O O . PHE A 1 117 ? 50.469 -12.904 21.375 1.00 22.15 118 PHE A O 1
ATOM 667 N N . MET A 1 118 ? 50.273 -10.809 20.570 1.00 26.13 119 MET A N 1
ATOM 668 C CA . MET A 1 118 ? 51.296 -10.976 19.550 1.00 29.92 119 MET A CA 1
ATOM 669 C C . MET A 1 118 ? 52.202 -9.756 19.462 1.00 30.03 119 MET A C 1
ATOM 670 O O . MET A 1 118 ? 51.913 -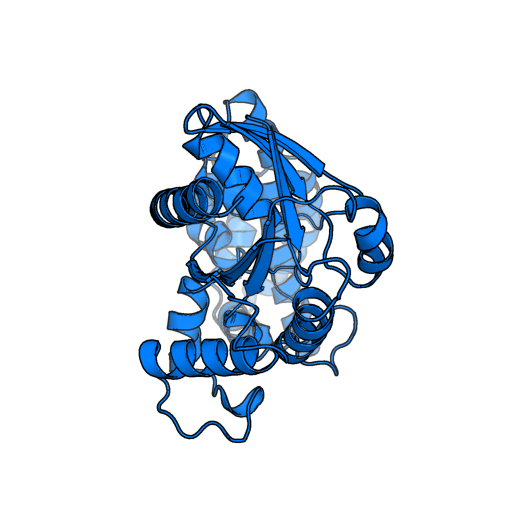8.815 18.728 1.00 32.10 119 MET A O 1
ATOM 675 N N . THR A 1 119 ? 53.334 -9.812 20.151 1.00 28.33 120 THR A N 1
ATOM 676 C CA . THR A 1 119 ? 54.279 -8.702 20.173 1.00 28.76 120 THR A CA 1
ATOM 677 C C . THR A 1 119 ? 55.048 -8.564 18.858 1.00 29.65 120 THR A C 1
ATOM 678 O O . THR A 1 119 ? 55.211 -9.534 18.112 1.00 29.54 120 THR A O 1
ATOM 682 N N . ALA A 1 120 ? 55.554 -7.362 18.602 1.00 29.71 121 ALA A N 1
ATOM 683 C CA . ALA A 1 120 ? 56.315 -7.097 17.388 1.00 29.48 121 ALA A CA 1
ATOM 684 C C . ALA A 1 120 ? 57.542 -7.992 17.389 1.00 27.44 121 ALA A C 1
ATOM 685 O O . ALA A 1 120 ? 57.983 -8.460 16.340 1.00 27.65 121 ALA A O 1
ATOM 687 N N . GLU A 1 121 ? 58.069 -8.253 18.579 1.00 24.96 122 GLU A N 1
ATOM 688 C CA . GLU A 1 121 ? 59.241 -9.102 18.707 1.00 24.29 122 GLU A CA 1
ATOM 689 C C . GLU A 1 121 ? 58.955 -10.536 18.239 1.00 22.76 122 GLU A C 1
ATOM 690 O O . GLU A 1 121 ? 59.736 -11.107 17.471 1.00 20.10 122 GLU A O 1
ATOM 696 N N . LEU A 1 122 ? 57.854 -11.116 18.721 1.00 19.84 123 LEU A N 1
ATOM 697 C CA . LEU A 1 122 ? 57.472 -12.474 18.334 1.00 18.34 123 LEU A CA 1
ATOM 698 C C . LEU A 1 122 ? 57.147 -12.534 16.826 1.00 17.52 123 LEU A C 1
ATOM 699 O O . LEU A 1 122 ? 57.541 -13.479 16.124 1.00 17.21 123 LEU A O 1
ATOM 704 N N . ALA A 1 123 ? 56.449 -11.514 16.332 1.00 16.79 124 ALA A N 1
ATOM 705 C CA . ALA A 1 123 ? 56.088 -11.447 14.917 1.00 16.47 124 ALA A CA 1
ATOM 706 C C . ALA A 1 123 ? 57.352 -11.438 14.047 1.00 16.10 124 ALA A C 1
ATOM 707 O O . ALA A 1 123 ? 57.424 -12.148 13.048 1.00 16.04 124 ALA A O 1
ATOM 709 N N . GLY A 1 124 ? 58.357 -10.670 14.466 1.00 16.09 125 GLY A N 1
ATOM 710 C CA . GLY A 1 124 ? 59.609 -10.584 13.735 1.00 14.27 125 GLY A CA 1
ATOM 711 C C . GLY A 1 124 ? 60.334 -11.910 13.698 1.00 15.61 125 GLY A C 1
ATOM 712 O O . GLY A 1 124 ? 60.893 -12.300 12.673 1.00 16.91 125 GLY A O 1
ATOM 713 N N . VAL A 1 125 ? 60.346 -12.608 14.832 1.00 15.79 126 VAL A N 1
ATOM 714 C CA . VAL A 1 125 ? 60.978 -13.910 14.915 1.00 14.53 126 VAL A CA 1
ATOM 715 C C . VAL A 1 125 ? 60.280 -14.866 13.949 1.00 13.94 126 VAL A C 1
ATOM 716 O O . VAL A 1 125 ? 60.941 -15.599 13.206 1.00 13.89 126 VAL A O 1
ATOM 72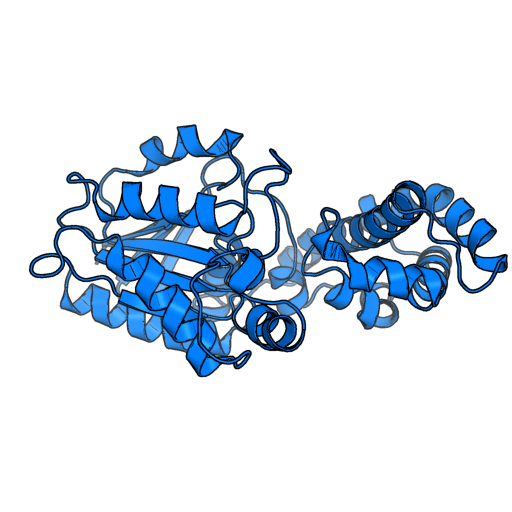0 N N . ILE A 1 126 ? 58.948 -14.857 13.957 1.00 13.94 127 ILE A N 1
ATOM 721 C CA . ILE A 1 126 ? 58.181 -15.751 13.079 1.00 15.05 127 ILE A CA 1
ATOM 722 C C . ILE A 1 126 ? 58.387 -15.395 11.587 1.00 15.35 127 ILE A C 1
ATOM 723 O O . ILE A 1 126 ? 58.551 -16.281 10.739 1.00 15.45 127 ILE A O 1
ATOM 728 N N . LYS A 1 127 ? 58.432 -14.102 11.288 1.00 16.04 128 LYS A N 1
ATOM 729 C CA . LYS A 1 127 ? 58.641 -13.659 9.918 1.00 18.40 128 LYS A CA 1
ATOM 730 C C . LYS A 1 127 ? 59.983 -14.135 9.376 1.00 17.08 128 LYS A C 1
ATOM 731 O O . LYS A 1 127 ? 60.041 -14.747 8.307 1.00 17.92 128 LYS A O 1
ATOM 737 N N . ARG A 1 128 ? 61.061 -13.887 10.110 1.00 14.84 129 ARG A N 1
ATOM 738 C CA . ARG A 1 128 ? 62.372 -14.321 9.637 1.00 14.61 129 ARG A CA 1
ATOM 739 C C . ARG A 1 128 ? 62.436 -15.838 9.465 1.00 15.03 129 ARG A C 1
ATOM 740 O O . ARG A 1 128 ? 63.051 -16.337 8.513 1.00 13.50 129 ARG A O 1
ATOM 748 N N . LEU A 1 129 ? 61.808 -16.579 10.386 1.00 14.16 130 LEU A N 1
ATOM 749 C CA . LEU A 1 129 ? 61.808 -18.033 10.288 1.00 13.00 130 LEU A CA 1
ATOM 750 C C . LEU A 1 129 ? 61.058 -18.493 9.030 1.00 13.24 130 LEU A C 1
ATOM 751 O O . LEU A 1 129 ? 61.564 -19.320 8.263 1.00 12.04 130 LEU A O 1
ATOM 756 N N . TRP A 1 130 ? 59.879 -17.913 8.808 1.00 12.94 131 TRP A N 1
ATOM 757 C CA . TRP A 1 130 ? 59.033 -18.255 7.659 1.00 13.98 131 TRP A CA 1
ATOM 758 C C . TRP A 1 130 ? 59.718 -17.969 6.319 1.00 14.75 131 TRP A C 1
ATOM 759 O O . TRP A 1 130 ? 59.541 -18.719 5.359 1.00 15.34 131 TRP A O 1
ATOM 770 N N . LYS A 1 131 ? 60.515 -16.905 6.274 1.00 16.31 132 LYS A N 1
ATOM 771 C CA . LYS A 1 131 ? 61.239 -16.520 5.057 1.00 18.78 132 LYS A CA 1
ATOM 772 C C . LYS A 1 131 ? 62.508 -17.329 4.766 1.00 17.59 132 LYS A C 1
ATOM 773 O O . LYS A 1 131 ? 63.055 -17.258 3.666 1.00 16.83 132 LYS A O 1
ATOM 779 N N . ASP A 1 132 ? 62.963 -18.120 5.739 1.00 15.28 133 ASP A N 1
ATOM 780 C CA . ASP A 1 132 ? 64.181 -18.909 5.592 1.00 14.13 133 ASP A CA 1
ATOM 781 C C . ASP A 1 132 ? 64.053 -20.030 4.556 1.00 14.02 133 ASP A C 1
ATOM 782 O O . ASP A 1 132 ? 63.044 -20.739 4.540 1.00 13.84 133 ASP A O 1
ATOM 787 N N . SER A 1 133 ? 65.093 -20.221 3.727 1.00 14.21 134 SER A N 1
ATOM 788 C CA . SER A 1 133 ? 65.073 -21.248 2.659 1.00 14.42 134 SER A CA 1
ATOM 789 C C . SER A 1 133 ? 64.941 -22.679 3.153 1.00 13.88 134 SER A C 1
ATOM 790 O O . SER A 1 133 ? 64.285 -23.500 2.512 1.00 13.56 134 SER A O 1
ATOM 793 N N . GLY A 1 134 ? 65.544 -22.971 4.303 1.00 12.92 135 GLY A N 1
ATOM 794 C CA . GLY A 1 134 ? 65.431 -24.304 4.875 1.00 13.26 135 GLY A CA 1
ATOM 795 C C . GLY A 1 134 ? 64.015 -24.544 5.399 1.00 10.79 135 GLY A C 1
ATOM 796 O O . GLY A 1 134 ? 63.435 -25.623 5.236 1.00 11.95 135 GLY A O 1
ATOM 797 N N . VAL A 1 135 ? 63.448 -23.530 6.039 1.00 12.13 136 VAL A N 1
ATOM 798 C CA . VAL A 1 135 ? 62.084 -23.623 6.567 1.00 12.09 136 VAL A CA 1
ATOM 799 C C . VAL A 1 135 ? 61.134 -23.813 5.378 1.00 11.42 136 VAL A C 1
ATOM 800 O O . VAL A 1 135 ? 60.244 -24.671 5.415 1.00 11.65 136 VAL A O 1
ATOM 804 N N . GLN A 1 136 ? 61.382 -23.080 4.293 1.00 11.44 137 GLN A N 1
ATOM 805 C CA . GLN A 1 136 ? 60.546 -23.216 3.099 1.00 12.46 137 GLN A CA 1
ATOM 806 C C . GLN A 1 136 ? 60.683 -24.599 2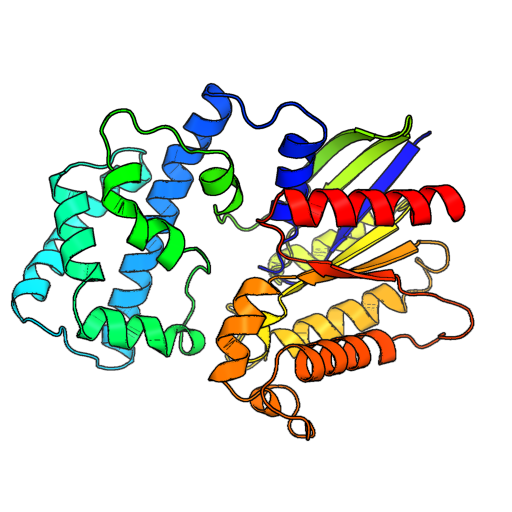.467 1.00 12.06 137 GLN A C 1
ATOM 807 O O . GLN A 1 136 ? 59.684 -25.200 2.047 1.00 12.40 137 GLN A O 1
ATOM 813 N N . ALA A 1 137 ? 61.900 -25.140 2.461 1.00 12.55 138 ALA A N 1
ATOM 814 C CA . ALA A 1 137 ? 62.125 -26.484 1.917 1.00 12.18 138 ALA A CA 1
ATOM 815 C C . ALA A 1 137 ? 61.300 -27.493 2.721 1.00 13.46 138 ALA A C 1
ATOM 816 O O . ALA A 1 137 ? 60.680 -28.388 2.145 1.00 13.38 138 ALA A O 1
ATOM 818 N N . CYS A 1 138 ? 61.264 -27.329 4.047 1.00 11.72 139 CYS A N 1
ATOM 819 C CA . CYS A 1 138 ? 60.504 -28.238 4.891 1.00 11.97 139 CYS A CA 1
ATOM 820 C C . CYS A 1 138 ? 59.000 -28.052 4.672 1.00 10.80 139 CYS A C 1
ATOM 821 O O . CYS A 1 138 ? 58.236 -29.028 4.585 1.00 11.50 139 CYS A O 1
ATOM 824 N N . PHE A 1 139 ? 58.572 -26.799 4.574 1.00 11.39 140 PHE A N 1
ATOM 825 C CA . PHE A 1 139 ? 57.161 -26.497 4.321 1.00 12.21 140 PHE A CA 1
ATOM 826 C C . PHE A 1 139 ? 56.676 -27.213 3.041 1.00 12.15 140 PHE A C 1
ATOM 827 O O . PHE A 1 139 ? 55.584 -27.784 3.005 1.00 11.71 140 PHE A O 1
ATOM 835 N N . ASN A 1 140 ? 57.531 -27.226 2.020 1.00 12.66 141 ASN A N 1
ATOM 836 C CA . ASN A 1 140 ? 57.201 -27.862 0.757 1.00 14.48 141 ASN A CA 1
ATOM 837 C C . ASN A 1 140 ? 57.232 -29.382 0.776 1.00 15.14 141 ASN A C 1
ATOM 838 O O . ASN A 1 140 ? 56.944 -30.041 -0.224 1.00 16.55 141 ASN A O 1
ATOM 843 N N . ARG A 1 141 ? 57.507 -29.947 1.946 1.00 12.98 142 ARG A N 1
ATOM 844 C CA . ARG A 1 141 ? 57.516 -31.392 2.115 1.00 11.24 142 ARG A CA 1
ATOM 845 C C . ARG A 1 141 ? 56.489 -31.783 3.190 1.00 10.50 142 ARG A C 1
ATOM 846 O O . ARG A 1 141 ? 56.541 -32.888 3.731 1.00 12.02 142 ARG A O 1
ATOM 854 N N . SER A 1 142 ? 55.483 -30.929 3.384 1.00 11.79 143 SER A N 1
ATOM 855 C CA . SER A 1 142 ? 54.451 -31.152 4.393 1.00 14.16 143 SER A CA 1
ATOM 856 C C . SER A 1 142 ? 53.630 -32.445 4.335 1.00 15.93 143 SER A C 1
ATOM 857 O O . SER A 1 142 ? 53.071 -32.857 5.344 1.00 16.39 143 SER A O 1
ATOM 860 N N . ARG A 1 143 ? 53.577 -33.126 3.193 1.00 16.88 144 ARG A N 1
ATOM 861 C CA . ARG A 1 143 ? 52.838 -34.392 3.164 1.00 18.26 144 ARG A CA 1
ATOM 862 C C . ARG A 1 143 ? 53.597 -35.441 3.990 1.00 16.75 144 ARG A C 1
ATOM 863 O O . ARG A 1 143 ? 53.071 -36.523 4.261 1.00 17.41 144 ARG A O 1
ATOM 871 N N . GLU A 1 144 ? 54.843 -35.121 4.354 1.00 15.68 145 GLU A N 1
ATOM 872 C CA . GLU A 1 144 ? 55.676 -36.016 5.147 1.00 14.85 145 GLU A CA 1
ATOM 873 C C . GLU A 1 144 ? 55.437 -35.885 6.650 1.00 16.03 145 GLU A C 1
ATOM 874 O O . GLU A 1 144 ? 56.013 -36.631 7.436 1.00 17.74 145 GLU A O 1
ATOM 880 N N . TYR A 1 145 ? 54.609 -34.931 7.056 1.00 12.99 146 TYR A N 1
ATOM 881 C CA . TYR A 1 145 ? 54.291 -34.776 8.475 1.00 13.23 146 TYR A CA 1
ATOM 882 C C . TYR A 1 145 ? 52.884 -34.184 8.566 1.00 15.17 146 TYR A C 1
ATOM 883 O O . TYR A 1 145 ? 52.167 -34.176 7.563 1.00 17.42 146 TYR A O 1
ATOM 892 N N . GLN A 1 146 ? 52.446 -33.759 9.750 1.00 13.53 147 GLN A N 1
ATOM 893 C CA . GLN A 1 146 ? 51.105 -33.189 9.882 1.00 13.47 147 GLN A CA 1
ATOM 894 C C . GLN A 1 146 ? 51.194 -31.667 10.024 1.00 14.02 147 GLN A C 1
ATOM 895 O O . GLN A 1 146 ? 51.858 -31.168 10.943 1.00 14.13 147 GLN A O 1
ATOM 901 N N . LEU A 1 147 ? 50.548 -30.942 9.108 1.00 13.54 148 LEU A N 1
ATOM 902 C CA . LEU A 1 147 ? 50.551 -29.472 9.100 1.00 14.61 148 LEU A CA 1
ATOM 903 C C . LEU A 1 147 ? 49.199 -28.874 8.677 1.00 17.75 148 LEU A C 1
ATOM 904 O O . LEU A 1 147 ? 48.612 -29.318 7.695 1.00 15.67 148 LEU A O 1
ATOM 909 N N . ASN A 1 148 ? 48.764 -27.821 9.380 1.00 23.29 149 ASN A N 1
ATOM 910 C CA . ASN A 1 148 ? 47.505 -27.126 9.094 1.00 26.91 149 ASN A CA 1
ATOM 911 C C . ASN A 1 148 ? 47.457 -26.539 7.701 1.00 25.81 149 ASN A C 1
ATOM 912 O O . ASN A 1 148 ? 48.383 -25.858 7.262 1.00 25.46 149 ASN A O 1
ATOM 917 N N . ASP A 1 149 ? 46.338 -26.769 7.027 1.00 27.28 150 ASP A N 1
ATOM 918 C CA . ASP A 1 149 ? 46.137 -26.246 5.682 1.00 26.56 150 ASP A CA 1
ATOM 919 C C . ASP A 1 149 ? 46.249 -24.728 5.637 1.00 24.07 150 ASP A C 1
ATOM 920 O O . ASP A 1 149 ? 46.640 -24.166 4.604 1.00 22.13 150 ASP A O 1
ATOM 925 N N . SER A 1 150 ? 45.942 -24.081 6.772 1.00 19.90 151 SER A N 1
ATOM 926 C CA . SER A 1 150 ? 45.990 -22.623 6.875 1.00 14.98 151 SER A CA 1
ATOM 927 C C . SER A 1 150 ? 47.338 -22.062 7.357 1.00 12.11 151 SER A C 1
ATOM 928 O O . SER A 1 150 ? 47.452 -20.869 7.616 1.00 11.45 151 SER A O 1
ATOM 931 N N . ALA A 1 151 ? 48.371 -22.903 7.405 1.00 11.29 152 ALA A N 1
ATOM 932 C CA . ALA A 1 151 ? 49.691 -22.421 7.820 1.00 11.88 152 ALA A CA 1
ATOM 933 C C . ALA A 1 151 ? 50.155 -21.257 6.912 1.00 12.49 152 ALA A C 1
ATOM 934 O O . ALA A 1 151 ? 50.403 -20.147 7.386 1.00 11.81 152 ALA A O 1
ATOM 936 N N . ALA A 1 152 ? 50.210 -21.487 5.602 1.00 12.56 153 ALA A N 1
ATOM 937 C CA . ALA A 1 152 ? 50.644 -20.446 4.667 1.00 13.28 153 ALA A CA 1
ATOM 938 C C . ALA A 1 152 ? 49.735 -19.216 4.704 1.00 11.03 153 ALA A C 1
ATOM 939 O O . ALA A 1 152 ? 50.214 -18.076 4.647 1.00 11.14 153 ALA A O 1
ATOM 941 N N . TYR A 1 153 ? 48.425 -19.445 4.801 1.00 10.38 154 TYR A N 1
ATOM 942 C CA . TYR A 1 153 ? 47.467 -18.351 4.849 1.00 9.14 154 TYR A CA 1
ATOM 943 C C . TYR A 1 153 ? 47.809 -17.343 5.962 1.00 10.48 154 TYR A C 1
ATOM 944 O O . TYR A 1 153 ? 47.879 -16.136 5.720 1.00 9.51 154 TYR A O 1
ATOM 953 N N . TYR A 1 154 ? 48.037 -17.839 7.173 1.00 10.38 155 TYR A N 1
ATOM 954 C CA . TYR A 1 154 ? 48.364 -16.939 8.289 1.00 10.73 155 TYR A CA 1
ATOM 955 C C . TYR A 1 154 ? 49.806 -16.448 8.261 1.00 8.88 155 TYR A C 1
ATOM 956 O O . TYR A 1 154 ? 50.074 -15.272 8.515 1.00 9.81 155 TYR A O 1
ATOM 965 N N . LEU A 1 155 ? 50.736 -17.344 7.948 1.00 9.09 156 LEU A N 1
ATOM 966 C CA . LEU A 1 155 ? 52.139 -16.961 7.933 1.00 11.39 156 LEU A CA 1
ATOM 967 C C . LEU A 1 155 ? 52.464 -15.902 6.872 1.00 13.97 156 LEU A C 1
ATOM 968 O O . LEU A 1 155 ? 53.234 -14.970 7.126 1.00 14.27 156 LEU A O 1
ATOM 973 N N . ASN A 1 156 ? 51.809 -15.985 5.718 1.00 15.45 157 ASN A N 1
ATOM 974 C CA . ASN A 1 156 ? 52.041 -15.005 4.656 1.00 15.94 157 ASN A CA 1
ATOM 975 C C . ASN A 1 156 ? 51.404 -13.656 4.967 1.00 16.49 157 ASN A C 1
ATOM 976 O O . ASN A 1 156 ? 51.727 -12.657 4.344 1.00 17.50 157 ASN A O 1
ATOM 981 N N . ASP A 1 157 ? 50.516 -13.628 5.951 1.00 17.09 158 ASP A N 1
ATOM 982 C CA . ASP A 1 157 ? 49.812 -12.406 6.328 1.00 17.76 158 ASP A CA 1
ATOM 983 C C . ASP A 1 157 ? 50.144 -11.950 7.753 1.00 17.13 158 ASP A C 1
ATOM 984 O O . ASP A 1 157 ? 49.354 -11.265 8.414 1.00 16.00 158 ASP A O 1
ATOM 989 N N . LEU A 1 158 ? 51.351 -12.267 8.190 1.00 18.41 159 LEU A N 1
ATOM 990 C CA . LEU A 1 158 ? 51.795 -11.945 9.540 1.00 19.64 159 LEU A CA 1
ATOM 991 C C . LEU A 1 158 ? 51.751 -10.469 9.937 1.00 20.64 159 LEU A C 1
ATOM 992 O O . LEU A 1 158 ? 51.307 -10.151 11.045 1.00 19.55 159 LEU A O 1
ATOM 997 N N . ASP A 1 159 ? 52.205 -9.571 9.059 1.00 20.29 160 ASP A N 1
ATOM 998 C CA . ASP A 1 159 ? 52.195 -8.140 9.370 1.00 22.35 160 ASP A CA 1
ATOM 999 C C . ASP A 1 159 ? 50.795 -7.668 9.753 1.00 21.98 160 ASP A C 1
ATOM 1000 O O . ASP A 1 159 ? 50.631 -6.867 10.668 1.00 23.14 160 ASP A O 1
ATOM 1005 N N . ARG A 1 160 ? 49.787 -8.159 9.032 1.00 19.50 161 ARG A N 1
ATOM 1006 C CA . ARG A 1 160 ? 48.408 -7.780 9.298 1.00 18.60 161 ARG A CA 1
ATOM 1007 C C . ARG A 1 160 ? 47.893 -8.345 10.624 1.00 17.99 161 ARG A C 1
ATOM 1008 O O . ARG A 1 160 ? 47.417 -7.598 11.488 1.00 17.56 161 ARG A O 1
ATOM 1016 N N . ILE A 1 161 ? 47.985 -9.661 10.792 1.00 16.97 162 ILE A N 1
ATOM 1017 C CA . ILE A 1 161 ? 47.476 -10.275 12.017 1.00 16.53 162 ILE A CA 1
ATOM 1018 C C . ILE A 1 161 ? 48.251 -9.910 13.283 1.00 16.56 162 ILE A C 1
ATOM 1019 O O . ILE A 1 161 ? 47.740 -10.064 14.387 1.00 14.97 162 ILE A O 1
ATOM 1024 N N . ALA A 1 162 ? 49.467 -9.404 13.122 1.00 18.55 163 ALA A N 1
ATOM 1025 C CA . ALA A 1 162 ? 50.282 -9.014 14.276 1.00 21.84 163 ALA A CA 1
ATOM 1026 C C . ALA A 1 162 ? 50.089 -7.558 14.692 1.00 23.95 163 ALA A C 1
ATOM 1027 O O . ALA A 1 162 ? 50.649 -7.114 15.686 1.00 26.03 163 ALA A O 1
ATOM 1029 N N . GLN A 1 163 ? 49.311 -6.806 13.926 1.00 26.41 164 GLN A N 1
ATOM 1030 C CA . GLN A 1 163 ? 49.085 -5.409 14.259 1.00 29.99 164 GLN A CA 1
ATOM 1031 C C . GLN A 1 163 ? 48.449 -5.273 15.635 1.00 31.23 164 GLN A C 1
ATOM 1032 O O . GLN A 1 163 ? 47.709 -6.165 16.074 1.00 30.47 164 GLN A O 1
ATOM 1038 N N . PRO A 1 164 ? 48.795 -4.207 16.380 1.00 34.01 165 PRO A N 1
ATOM 1039 C CA . PRO A 1 164 ? 48.197 -4.028 17.706 1.00 34.26 165 PRO A CA 1
ATOM 1040 C C . PRO A 1 164 ? 46.718 -3.752 17.441 1.00 33.36 165 PRO A C 1
ATOM 1041 O O . PRO A 1 164 ? 46.374 -3.054 16.477 1.00 35.79 165 PRO A O 1
ATOM 1045 N N . ASN A 1 165 ? 45.840 -4.317 18.248 1.00 31.60 166 ASN A N 1
ATOM 1046 C CA . ASN A 1 165 ? 44.408 -4.102 18.041 1.00 30.16 166 ASN A CA 1
ATOM 1047 C C . ASN A 1 165 ? 43.842 -4.865 16.827 1.00 26.24 166 ASN A C 1
ATOM 1048 O O . ASN A 1 165 ? 42.813 -4.489 16.277 1.00 23.77 166 ASN A O 1
ATOM 1053 N N . TYR A 1 166 ? 44.523 -5.931 16.417 1.00 21.98 167 TYR A N 1
ATOM 1054 C CA . TYR A 1 166 ? 44.073 -6.763 15.300 1.00 18.08 167 TYR A CA 1
ATOM 1055 C C . TYR A 1 166 ? 42.736 -7.427 15.636 1.00 15.89 167 TYR A C 1
ATOM 1056 O O . TYR A 1 166 ? 42.551 -7.899 16.748 1.00 14.58 167 TYR A O 1
ATOM 1065 N N . ILE A 1 167 ? 41.805 -7.436 14.684 1.00 13.26 168 ILE A N 1
ATOM 1066 C CA . ILE A 1 167 ? 40.516 -8.105 14.868 1.00 13.61 168 ILE A CA 1
ATOM 1067 C C . ILE A 1 167 ? 40.344 -9.032 13.661 1.00 14.07 168 ILE A C 1
ATOM 1068 O O . ILE A 1 167 ? 40.411 -8.574 12.510 1.00 12.90 168 ILE A O 1
ATOM 1073 N N . PRO A 1 168 ? 40.195 -10.356 13.905 1.00 12.79 169 PRO A N 1
ATOM 1074 C CA . PRO A 1 168 ? 40.028 -11.315 12.797 1.00 11.18 169 PRO A CA 1
ATOM 1075 C C . PRO A 1 168 ? 38.939 -10.947 11.791 1.00 11.13 169 PRO A C 1
ATOM 1076 O O . PRO A 1 168 ? 37.862 -10.497 12.162 1.00 10.24 169 PRO A O 1
ATOM 1080 N N . THR A 1 169 ? 39.236 -11.145 10.511 1.00 11.00 170 THR A N 1
ATOM 1081 C CA . THR A 1 169 ? 38.260 -10.895 9.464 1.00 10.67 170 THR A CA 1
ATOM 1082 C C . THR A 1 169 ? 37.395 -12.155 9.332 1.00 9.30 170 THR A C 1
ATOM 1083 O O . THR A 1 169 ? 37.693 -13.201 9.925 1.00 8.66 170 THR A O 1
ATOM 1087 N N . GLN A 1 170 ? 36.349 -12.073 8.514 1.00 10.04 171 GLN A N 1
ATOM 1088 C CA . GLN A 1 170 ? 35.491 -13.234 8.292 1.00 10.31 171 GLN A CA 1
ATOM 1089 C C . GLN A 1 170 ? 36.337 -14.389 7.703 1.00 9.07 171 GLN A C 1
ATOM 1090 O O . GLN A 1 170 ? 36.173 -15.548 8.107 1.00 9.51 171 GLN A O 1
ATOM 1096 N N . GLN A 1 171 ? 37.263 -14.082 6.789 1.00 8.51 172 GLN A N 1
ATOM 1097 C CA . GLN A 1 171 ? 38.100 -15.137 6.196 1.00 8.82 172 GLN A CA 1
ATOM 1098 C C . GLN A 1 171 ? 39.042 -15.755 7.242 1.00 8.72 172 GLN A C 1
ATOM 1099 O O . GLN A 1 171 ? 39.251 -16.967 7.255 1.00 9.58 172 GLN A O 1
ATOM 1105 N N . ASP A 1 172 ? 39.608 -14.928 8.117 1.00 8.27 173 ASP A N 1
ATOM 1106 C CA . ASP A 1 172 ? 40.486 -15.428 9.186 1.00 9.08 173 ASP A CA 1
ATOM 1107 C C . ASP A 1 172 ? 39.712 -16.441 10.049 1.00 7.39 173 ASP A C 1
ATOM 1108 O O . ASP A 1 172 ? 40.253 -17.468 10.436 1.00 8.71 173 ASP A O 1
ATOM 1113 N N . VAL A 1 173 ? 38.459 -16.125 10.374 1.00 8.35 174 VAL A N 1
ATOM 1114 C CA . VAL A 1 173 ? 37.616 -17.023 11.185 1.00 9.01 174 VAL A CA 1
ATOM 1115 C C . VAL A 1 173 ? 37.406 -18.346 10.435 1.00 9.04 174 VAL A C 1
ATOM 1116 O O . VAL A 1 173 ? 37.594 -19.423 10.981 1.00 8.47 174 VAL A O 1
ATOM 1120 N N . LEU A 1 174 ? 37.047 -18.247 9.158 1.00 9.77 175 LEU A N 1
ATOM 1121 C CA . LEU A 1 174 ? 36.831 -19.417 8.312 1.00 9.18 175 LEU A CA 1
ATOM 1122 C C . LEU A 1 174 ? 38.075 -20.304 8.220 1.00 7.34 175 LEU A C 1
ATOM 1123 O O . LEU A 1 174 ? 37.964 -21.527 8.121 1.00 9.04 175 LEU A O 1
ATOM 1128 N N . ARG A 1 175 ? 39.252 -19.684 8.259 1.00 8.05 176 ARG A N 1
ATOM 1129 C CA . ARG A 1 175 ? 40.520 -20.404 8.158 1.00 7.98 176 ARG A CA 1
ATOM 1130 C C . ARG A 1 175 ? 40.994 -21.054 9.466 1.00 8.38 176 ARG A C 1
ATOM 1131 O O . ARG A 1 175 ? 41.971 -21.805 9.457 1.00 7.25 176 ARG A O 1
ATOM 1139 N N . THR A 1 176 ? 40.329 -20.763 10.586 1.00 9.24 177 THR A N 1
ATOM 1140 C CA . THR A 1 176 ? 40.765 -21.360 11.851 1.00 9.98 177 THR A CA 1
ATOM 1141 C C . THR A 1 176 ? 40.536 -22.856 11.889 1.00 10.72 177 THR A C 1
ATOM 1142 O O . THR A 1 176 ? 39.651 -23.389 11.214 1.00 12.12 177 THR A O 1
ATOM 1146 N N . ARG A 1 177 ? 41.333 -23.543 12.689 1.00 10.31 178 ARG A N 1
ATOM 1147 C CA . ARG A 1 177 ? 41.193 -24.975 12.803 1.00 11.81 178 ARG A CA 1
ATOM 1148 C C . ARG A 1 177 ? 41.138 -25.453 14.250 1.00 14.08 178 ARG A C 1
ATOM 1149 O O . ARG A 1 177 ? 42.058 -25.199 15.038 1.00 13.08 178 ARG A O 1
ATOM 1157 N N . VAL A 1 178 ? 40.022 -26.079 14.603 1.00 13.12 179 VAL A N 1
ATOM 1158 C CA . VAL A 1 178 ? 39.848 -26.684 15.919 1.00 14.68 179 VAL A CA 1
ATOM 1159 C C . VAL A 1 178 ? 39.045 -27.950 15.685 1.00 13.44 179 VAL A C 1
ATOM 1160 O O . VAL A 1 178 ? 37.933 -27.890 15.154 1.00 15.72 179 VAL A O 1
ATOM 1164 N N . LYS A 1 179 ? 39.627 -29.097 16.029 1.00 13.19 180 LYS A N 1
ATOM 1165 C CA . LYS A 1 179 ? 38.941 -30.371 15.855 1.00 14.29 180 LYS A CA 1
ATOM 1166 C C . LYS A 1 179 ? 37.656 -30.433 16.678 1.00 14.81 180 LYS A C 1
ATOM 1167 O O . LYS A 1 179 ? 37.645 -30.042 17.846 1.00 13.68 180 LYS A O 1
ATOM 1173 N N . THR A 1 180 ? 36.568 -30.867 16.044 1.00 13.26 181 THR A N 1
ATOM 1174 C CA . THR A 1 180 ? 35.266 -30.955 16.712 1.00 13.92 181 THR A CA 1
ATOM 1175 C C . THR A 1 180 ? 35.082 -32.192 17.599 1.00 13.80 181 THR A C 1
ATOM 1176 O O . THR A 1 180 ? 35.433 -33.310 17.212 1.00 14.32 181 THR A O 1
ATOM 1180 N N . THR A 1 181 ? 34.568 -31.963 18.806 1.00 14.97 182 THR A N 1
ATOM 1181 C CA . THR A 1 181 ? 34.260 -33.040 19.729 1.00 15.94 182 THR A CA 1
ATOM 1182 C C . THR A 1 181 ? 32.825 -32.719 20.145 1.00 16.23 182 THR A C 1
ATOM 1183 O O . THR A 1 181 ? 32.405 -31.559 20.113 1.00 18.36 182 THR A O 1
ATOM 1187 N N . GLY A 1 182 ? 32.043 -33.734 20.473 1.00 19.03 183 GLY A N 1
ATOM 1188 C CA . GLY A 1 182 ? 30.671 -33.471 20.842 1.00 19.47 183 GLY A CA 1
ATOM 1189 C C . GLY A 1 182 ? 29.841 -33.174 19.596 1.00 20.73 183 GLY A C 1
ATOM 1190 O O . GLY A 1 182 ? 30.272 -33.446 18.464 1.00 21.86 183 GLY A O 1
ATOM 1191 N N . ILE A 1 183 ? 28.644 -32.641 19.798 1.00 19.60 184 ILE A N 1
ATOM 1192 C CA . ILE A 1 183 ? 27.742 -32.325 18.700 1.00 20.31 184 ILE A CA 1
ATOM 1193 C C . ILE A 1 183 ? 27.386 -30.837 18.687 1.00 20.03 184 ILE A C 1
ATOM 1194 O O . ILE A 1 183 ? 26.922 -30.281 19.696 1.00 19.05 184 ILE A O 1
ATOM 1199 N N . VAL A 1 184 ? 27.636 -30.178 17.555 1.00 16.02 185 VAL A N 1
ATOM 1200 C CA . VAL A 1 184 ? 27.324 -28.764 17.440 1.00 16.17 185 VAL A CA 1
ATOM 1201 C C . VAL A 1 184 ? 26.010 -28.640 16.672 1.00 16.99 185 VAL A C 1
ATOM 1202 O O . VAL A 1 184 ? 25.857 -29.228 15.593 1.00 16.49 185 VAL A O 1
ATOM 1206 N N . GLU A 1 185 ? 25.064 -27.890 17.226 1.00 15.41 186 GLU A N 1
ATOM 1207 C CA . GLU A 1 185 ? 23.784 -27.694 16.566 1.00 16.76 186 GLU A CA 1
ATOM 1208 C C . GLU A 1 185 ? 23.626 -26.220 16.238 1.00 17.32 186 GLU A C 1
ATOM 1209 O O . GLU A 1 185 ? 23.785 -25.360 17.115 1.00 15.61 186 GLU A O 1
ATOM 1215 N N . THR A 1 186 ? 23.299 -25.943 14.974 1.00 16.71 187 THR A N 1
ATOM 1216 C CA . THR A 1 186 ? 23.130 -24.592 14.454 1.00 17.30 187 THR A CA 1
ATOM 1217 C C . THR A 1 186 ? 21.762 -24.464 13.770 1.00 17.01 187 THR A C 1
ATOM 1218 O O . THR A 1 186 ? 21.318 -25.381 13.087 1.00 17.40 187 THR A O 1
ATOM 1222 N N . HIS A 1 187 ? 21.099 -23.326 13.950 1.00 17.26 188 HIS A N 1
ATOM 1223 C CA . HIS A 1 187 ? 19.785 -23.083 13.357 1.00 17.94 188 HIS A CA 1
ATOM 1224 C C . HIS A 1 187 ? 19.814 -21.830 12.488 1.00 18.63 188 HIS A C 1
ATOM 1225 O O . HIS A 1 187 ? 20.479 -20.845 12.819 1.00 18.97 188 HIS A O 1
ATOM 1232 N N . PHE A 1 188 ? 19.093 -21.876 11.375 1.00 16.60 189 PHE A N 1
ATOM 1233 C CA . PHE A 1 188 ? 18.989 -20.741 10.465 1.00 18.04 189 PHE A CA 1
ATOM 1234 C C . PHE A 1 188 ? 17.815 -20.933 9.517 1.00 19.04 189 PHE A C 1
ATOM 1235 O O . PHE A 1 188 ? 17.353 -22.057 9.294 1.00 18.28 189 PHE A O 1
ATOM 1243 N N . THR A 1 189 ? 17.289 -19.815 9.035 1.00 20.42 190 THR A N 1
ATOM 1244 C CA . THR A 1 189 ? 16.166 -19.821 8.120 1.00 21.18 190 THR A CA 1
ATOM 1245 C C . THR A 1 189 ? 16.642 -19.487 6.711 1.00 22.08 190 THR A C 1
ATOM 1246 O O . THR A 1 189 ? 17.447 -18.569 6.514 1.00 21.72 190 THR A O 1
ATOM 1250 N N . PHE A 1 190 ? 16.220 -20.293 5.743 1.00 21.18 191 PHE A N 1
ATOM 1251 C CA . PHE A 1 190 ? 16.587 -20.057 4.351 1.00 21.22 191 PHE A CA 1
ATOM 1252 C C . PHE A 1 190 ? 15.443 -20.569 3.488 1.00 21.48 191 PHE A C 1
ATOM 1253 O O . PHE A 1 190 ? 14.948 -21.666 3.714 1.00 23.20 191 PHE A O 1
ATOM 1261 N N . LYS A 1 191 ? 14.981 -19.734 2.559 1.00 23.06 192 LYS A N 1
ATOM 1262 C CA . LYS A 1 191 ? 13.886 -20.083 1.642 1.00 23.97 192 LYS A CA 1
ATOM 1263 C C . LYS A 1 191 ? 12.646 -20.574 2.394 1.00 25.36 192 LYS A C 1
ATOM 1264 O O . LYS A 1 191 ? 11.989 -21.554 2.021 1.00 24.94 192 LYS A O 1
ATOM 1270 N N . ASP A 1 192 ? 12.339 -19.844 3.463 1.00 26.96 193 ASP A N 1
ATOM 1271 C CA . ASP A 1 192 ? 11.196 -20.123 4.327 1.00 30.11 193 ASP A CA 1
ATOM 1272 C C . ASP A 1 192 ? 11.287 -21.458 5.058 1.00 29.06 193 ASP A C 1
ATOM 1273 O O . ASP A 1 192 ? 10.316 -21.907 5.669 1.00 29.73 193 ASP A O 1
ATOM 1278 N N . LEU A 1 193 ? 12.473 -22.062 5.028 1.00 26.92 194 LEU A N 1
ATOM 1279 C CA . LEU A 1 193 ? 12.709 -23.328 5.711 1.00 24.36 194 LEU A CA 1
ATOM 1280 C C . LEU A 1 193 ? 13.575 -23.063 6.939 1.00 22.32 194 LEU A C 1
ATOM 1281 O O . LEU A 1 193 ? 14.480 -22.223 6.885 1.00 20.70 194 LEU A O 1
ATOM 1286 N N . HIS A 1 194 ? 13.260 -23.716 8.056 1.00 20.80 195 HIS A N 1
ATOM 1287 C CA . HIS A 1 194 ? 14.080 -23.574 9.250 1.00 21.37 195 HIS A CA 1
ATOM 1288 C C . HIS A 1 194 ? 15.018 -24.772 9.288 1.00 17.81 195 HIS A C 1
ATOM 1289 O O . HIS A 1 194 ? 14.601 -25.908 9.532 1.00 16.62 195 HIS A O 1
ATOM 1296 N N . PHE A 1 195 ? 16.290 -24.491 9.053 1.00 16.21 196 PHE A N 1
ATOM 1297 C CA . PHE A 1 195 ? 17.308 -25.508 9.030 1.00 15.39 196 PHE A CA 1
ATOM 1298 C C . PHE A 1 195 ? 17.875 -25.751 10.408 1.00 15.51 196 PHE A C 1
ATOM 1299 O O . PHE A 1 195 ? 18.073 -24.809 11.189 1.00 15.94 196 PHE A O 1
ATOM 1307 N N . LYS A 1 196 ? 18.107 -27.029 10.698 1.00 15.78 197 LYS A N 1
ATOM 1308 C CA . LYS A 1 196 ? 18.731 -27.465 11.937 1.00 16.23 197 LYS A CA 1
ATOM 1309 C C . LYS A 1 196 ? 19.904 -28.307 11.446 1.00 13.96 197 LYS A C 1
ATOM 1310 O O . LYS A 1 196 ? 19.761 -29.443 10.974 1.00 14.85 197 LYS A O 1
ATOM 1316 N N . MET A 1 197 ? 21.074 -27.687 11.493 1.00 12.38 198 MET A N 1
ATOM 1317 C CA . MET A 1 197 ? 22.298 -28.301 11.018 1.00 12.17 198 MET A CA 1
ATOM 1318 C C . MET A 1 197 ? 23.125 -28.867 12.153 1.00 12.53 198 MET A C 1
ATOM 1319 O O . MET A 1 197 ? 23.456 -28.153 13.105 1.00 14.11 198 MET A O 1
ATOM 1324 N N . PHE A 1 198 ? 23.491 -30.134 12.017 1.00 11.47 199 PHE A N 1
ATOM 1325 C CA . PHE A 1 198 ? 24.293 -30.833 13.015 1.00 13.69 199 PHE A CA 1
ATOM 1326 C C . PHE A 1 198 ? 25.691 -31.139 12.494 1.00 13.80 199 PHE A C 1
ATOM 1327 O O . PHE A 1 198 ? 25.859 -31.669 11.385 1.00 13.59 199 PHE A O 1
ATOM 1335 N N . ASP A 1 199 ? 26.685 -30.848 13.328 1.00 13.64 200 ASP A N 1
ATOM 1336 C CA . ASP A 1 199 ? 28.082 -31.035 12.988 1.00 13.17 200 ASP A CA 1
ATOM 1337 C C . ASP A 1 199 ? 28.749 -31.915 14.049 1.00 14.09 200 ASP A C 1
ATOM 1338 O O . ASP A 1 199 ? 28.485 -31.767 15.244 1.00 14.78 200 ASP A O 1
ATOM 1343 N N . VAL A 1 200 ? 29.566 -32.863 13.602 1.00 13.07 201 VAL A N 1
ATOM 1344 C CA . VAL A 1 200 ? 30.268 -33.773 14.499 1.00 13.57 201 VAL A CA 1
ATOM 1345 C C . VAL A 1 200 ? 31.732 -33.923 14.082 1.00 14.04 201 VAL A C 1
ATOM 1346 O O . VAL A 1 200 ? 32.131 -33.515 12.980 1.00 13.71 201 VAL A O 1
ATOM 1350 N N . GLY A 1 201 ? 32.542 -34.456 14.990 1.00 11.25 202 GLY A N 1
ATOM 1351 C CA . GLY A 1 201 ? 33.946 -34.671 14.701 1.00 11.70 202 GLY A CA 1
ATOM 1352 C C . GLY A 1 201 ? 34.176 -35.906 13.849 1.00 12.88 202 GLY A C 1
ATOM 1353 O O . GLY A 1 201 ? 33.500 -36.938 14.030 1.00 12.52 202 GLY A O 1
ATOM 1354 N N . GLY A 1 202 ? 35.138 -35.793 12.930 1.00 12.15 203 GLY A N 1
ATOM 1355 C CA . GLY A 1 202 ? 35.478 -36.880 12.035 1.00 12.45 203 GLY A CA 1
ATOM 1356 C C . GLY A 1 202 ? 36.701 -37.671 12.436 1.00 13.85 203 GLY A C 1
ATOM 1357 O O . GLY A 1 202 ? 37.002 -38.692 11.812 1.00 13.59 203 GLY A O 1
ATOM 1358 N N . GLN A 1 203 ? 37.442 -37.193 13.439 1.00 15.41 204 GLN A N 1
ATOM 1359 C CA . GLN A 1 203 ? 38.607 -37.936 13.924 1.00 16.19 204 GLN A CA 1
ATOM 1360 C C . GLN A 1 203 ? 38.124 -39.301 14.430 1.00 16.57 204 GLN A C 1
ATOM 1361 O O . GLN A 1 203 ? 36.989 -39.446 14.900 1.00 14.18 204 GLN A O 1
ATOM 1367 N N . ARG A 1 204 ? 38.996 -40.300 14.345 1.00 17.45 205 ARG A N 1
ATOM 1368 C CA . ARG A 1 204 ? 38.647 -41.659 14.756 1.00 19.64 205 ARG A CA 1
ATOM 1369 C C . ARG A 1 204 ? 37.975 -41.786 16.112 1.00 18.16 205 ARG A C 1
ATOM 1370 O O . ARG A 1 204 ? 36.952 -42.457 16.231 1.00 16.52 205 ARG A O 1
ATOM 1378 N N . SER A 1 205 ? 38.474 -41.059 17.100 1.00 18.97 206 SER A N 1
ATOM 1379 C CA . SER A 1 205 ? 37.878 -41.142 18.428 1.00 21.11 206 SER A CA 1
ATOM 1380 C C . SER A 1 205 ? 36.444 -40.615 18.517 1.00 20.52 206 SER A C 1
ATOM 1381 O O . SER A 1 205 ? 35.668 -41.054 19.372 1.00 23.07 206 SER A O 1
ATOM 1384 N N . GLU A 1 206 ? 36.069 -39.715 17.612 1.00 18.08 207 GLU A N 1
ATOM 1385 C CA . GLU A 1 206 ? 34.727 -39.138 17.620 1.00 14.59 207 GLU A CA 1
ATOM 1386 C C . GLU A 1 206 ? 33.712 -39.886 16.763 1.00 15.43 207 GLU A C 1
ATOM 1387 O O . GLU A 1 206 ? 32.502 -39.663 16.890 1.00 14.03 207 GLU A O 1
ATOM 1393 N N . ARG A 1 207 ? 34.170 -40.801 15.914 1.00 16.33 208 ARG A N 1
ATOM 1394 C CA . ARG A 1 207 ? 33.227 -41.514 15.045 1.00 17.27 208 ARG A CA 1
ATOM 1395 C C . ARG A 1 207 ? 32.187 -42.374 15.749 1.00 17.51 208 ARG A C 1
ATOM 1396 O O . ARG A 1 207 ? 31.086 -42.555 15.226 1.00 15.89 208 ARG A O 1
ATOM 1404 N N . LYS A 1 208 ? 32.496 -42.851 16.955 1.00 17.23 209 LYS A N 1
ATOM 1405 C CA . LYS A 1 208 ? 31.543 -43.652 17.715 1.00 17.30 209 LYS A CA 1
ATOM 1406 C C . LYS A 1 208 ? 30.307 -42.809 18.050 1.00 18.19 209 LYS A C 1
ATOM 1407 O O . LYS A 1 208 ? 29.252 -43.347 18.380 1.00 21.09 209 LYS A O 1
ATOM 1413 N N . LYS A 1 209 ? 30.432 -41.489 17.966 1.00 16.52 210 LYS A N 1
ATOM 1414 C CA . LYS A 1 209 ? 29.326 -40.591 18.285 1.00 17.59 210 LYS A CA 1
ATOM 1415 C C . LYS A 1 209 ? 28.361 -40.264 17.156 1.00 14.71 210 LYS A C 1
ATOM 1416 O O . LYS A 1 209 ? 27.293 -39.708 17.401 1.00 12.80 210 LYS A O 1
ATOM 1422 N N . TRP A 1 210 ? 28.748 -40.572 15.925 1.00 13.05 211 TRP A N 1
ATOM 1423 C CA . TRP A 1 210 ? 27.901 -40.298 14.759 1.00 13.44 211 TRP A CA 1
ATOM 1424 C C . TRP A 1 210 ? 26.469 -40.848 14.921 1.00 12.61 211 TRP A C 1
ATOM 1425 O O . TRP A 1 210 ? 25.491 -40.150 14.630 1.00 11.67 211 TRP A O 1
ATOM 1436 N N . ILE A 1 211 ? 26.347 -42.076 15.423 1.00 13.06 212 ILE A N 1
ATOM 1437 C CA . ILE A 1 211 ? 25.026 -42.680 15.607 1.00 13.95 212 ILE A CA 1
ATOM 1438 C C . ILE A 1 211 ? 24.020 -41.869 16.458 1.00 14.91 212 ILE A C 1
ATOM 1439 O O . ILE A 1 211 ? 22.803 -41.976 16.250 1.00 15.11 212 ILE A O 1
ATOM 1444 N N . HIS A 1 212 ? 24.509 -41.023 17.366 1.00 13.21 213 HIS A N 1
ATOM 1445 C CA . HIS A 1 212 ? 23.602 -40.223 18.188 1.00 13.65 213 HIS A CA 1
ATOM 1446 C C . HIS A 1 212 ? 22.822 -39.231 17.344 1.00 13.40 213 HIS A C 1
ATOM 1447 O O . HIS A 1 212 ? 21.760 -38.753 17.764 1.00 13.10 213 HIS A O 1
ATOM 1454 N N . CYS A 1 213 ? 23.332 -38.946 16.146 1.00 13.02 214 CYS A N 1
ATOM 1455 C CA . CYS A 1 213 ? 22.698 -37.992 15.248 1.00 13.57 214 CYS A CA 1
ATOM 1456 C C . CYS A 1 213 ? 21.883 -38.611 14.127 1.00 11.43 214 CYS A C 1
ATOM 1457 O O . CYS A 1 213 ? 21.333 -37.881 13.318 1.00 14.27 214 CYS A O 1
ATOM 1460 N N . PHE A 1 214 ? 21.741 -39.929 14.119 1.00 12.40 215 PHE A N 1
ATOM 1461 C CA . PHE A 1 214 ? 21.034 -40.612 13.033 1.00 14.06 215 PHE A CA 1
ATOM 1462 C C . PHE A 1 214 ? 19.517 -40.484 12.900 1.00 15.71 215 PHE A C 1
ATOM 1463 O O . PHE A 1 214 ? 18.950 -40.904 11.891 1.00 14.27 215 PHE A O 1
ATOM 1471 N N . GLU A 1 215 ? 18.844 -39.917 13.889 1.00 14.74 216 GLU A N 1
ATOM 1472 C CA . GLU A 1 215 ? 17.394 -39.795 13.810 1.00 16.83 216 GLU A CA 1
ATOM 1473 C C . GLU A 1 215 ? 16.858 -38.591 13.028 1.00 15.62 216 GLU A C 1
ATOM 1474 O O . GLU A 1 215 ? 17.368 -37.489 13.155 1.00 14.93 216 GLU A O 1
ATOM 1480 N N . GLY A 1 216 ? 15.855 -38.847 12.195 1.00 15.10 217 GLY A N 1
ATOM 1481 C CA . GLY A 1 216 ? 15.198 -37.798 11.414 1.00 15.30 217 GLY A CA 1
ATOM 1482 C C . GLY A 1 216 ? 16.030 -36.907 10.507 1.00 14.24 217 GLY A C 1
ATOM 1483 O O . GLY A 1 216 ? 15.721 -35.735 10.309 1.00 14.85 217 GLY A O 1
ATOM 1484 N N . VAL A 1 217 ? 17.027 -37.484 9.861 1.00 14.17 218 VAL A N 1
ATOM 1485 C CA . VAL A 1 217 ? 17.888 -36.708 9.001 1.00 13.57 218 VAL A CA 1
ATOM 1486 C C . VAL A 1 217 ? 17.247 -36.487 7.636 1.00 14.78 218 VAL A C 1
ATOM 1487 O O . VAL A 1 217 ? 16.919 -37.452 6.931 1.00 15.79 218 VAL A O 1
ATOM 1491 N N . THR A 1 218 ? 17.056 -35.225 7.272 1.00 13.57 219 THR A N 1
ATOM 1492 C CA . THR A 1 218 ? 16.481 -34.886 5.971 1.00 13.71 219 THR A CA 1
ATOM 1493 C C . THR A 1 218 ? 17.544 -35.094 4.887 1.00 14.71 219 THR A C 1
ATOM 1494 O O . THR A 1 218 ? 17.281 -35.680 3.825 1.00 16.05 219 THR A O 1
ATOM 1498 N N . ALA A 1 219 ? 18.751 -34.610 5.160 1.00 12.52 220 ALA A N 1
ATOM 1499 C CA . ALA A 1 219 ? 19.857 -34.746 4.226 1.00 12.04 220 ALA A CA 1
ATOM 1500 C C . ALA A 1 219 ? 21.201 -34.815 4.934 1.00 12.07 220 ALA A C 1
ATOM 1501 O O . ALA A 1 219 ? 21.406 -34.210 5.995 1.00 10.95 220 ALA A O 1
ATOM 1503 N N . ILE A 1 220 ? 22.101 -35.588 4.342 1.00 11.47 221 ILE A N 1
ATOM 1504 C CA . ILE A 1 220 ? 23.461 -35.732 4.845 1.00 11.36 221 ILE A CA 1
ATOM 1505 C C . ILE A 1 220 ? 24.373 -35.021 3.856 1.00 12.79 221 ILE A C 1
ATOM 1506 O O . ILE A 1 220 ? 24.182 -35.144 2.636 1.00 10.75 221 ILE A O 1
ATOM 1511 N N . ILE A 1 221 ? 25.262 -34.175 4.369 1.00 11.56 222 ILE A N 1
ATOM 1512 C CA . ILE A 1 221 ? 26.255 -33.531 3.514 1.00 11.55 222 ILE A CA 1
ATOM 1513 C C . ILE A 1 221 ? 27.578 -34.186 3.937 1.00 12.28 222 ILE A C 1
ATOM 1514 O O . ILE A 1 221 ? 28.097 -33.943 5.044 1.00 9.53 222 ILE A O 1
ATOM 1519 N N . PHE A 1 222 ? 28.046 -35.103 3.091 1.00 10.68 223 PHE A N 1
ATOM 1520 C CA . PHE A 1 222 ? 29.275 -35.841 3.335 1.00 10.63 223 PHE A CA 1
ATOM 1521 C C . PHE A 1 222 ? 30.437 -35.092 2.695 1.00 11.56 223 PHE A C 1
ATOM 1522 O O . PHE A 1 222 ? 30.470 -34.892 1.468 1.00 10.77 223 PHE A O 1
ATOM 1530 N N . CYS A 1 223 ? 31.364 -34.633 3.531 1.00 10.12 224 CYS A N 1
ATOM 1531 C CA . CYS A 1 223 ? 32.519 -33.882 3.049 1.00 9.54 224 CYS A CA 1
ATOM 1532 C C . CYS A 1 223 ? 33.759 -34.739 2.874 1.00 9.68 224 CYS A C 1
ATOM 1533 O O . CYS A 1 223 ? 34.035 -35.632 3.695 1.00 9.85 224 CYS A O 1
ATOM 1536 N N . VAL A 1 224 ? 34.503 -34.460 1.801 1.00 9.87 225 VAL A N 1
ATOM 1537 C CA . VAL A 1 224 ? 35.755 -35.157 1.464 1.00 10.16 225 VAL A CA 1
ATOM 1538 C C . VAL A 1 224 ? 36.802 -34.096 1.065 1.00 10.99 225 VAL A C 1
ATOM 1539 O O . VAL A 1 224 ? 36.515 -33.199 0.262 1.00 12.21 225 VAL A O 1
ATOM 1543 N N . ALA A 1 225 ? 37.999 -34.173 1.629 1.00 9.66 226 ALA A N 1
ATOM 1544 C CA . ALA A 1 225 ? 39.049 -33.233 1.262 1.00 10.13 226 ALA A CA 1
ATOM 1545 C C . ALA A 1 225 ? 39.764 -33.821 0.040 1.00 11.30 226 ALA A C 1
ATOM 1546 O O . ALA A 1 225 ? 40.556 -34.761 0.172 1.00 11.15 226 ALA A O 1
ATOM 1548 N N . LEU A 1 226 ? 39.501 -33.258 -1.141 1.00 11.67 227 LEU A N 1
ATOM 1549 C CA . LEU A 1 226 ? 40.124 -33.729 -2.382 1.00 10.46 227 LEU A CA 1
ATOM 1550 C C . LEU A 1 226 ? 41.647 -33.806 -2.291 1.00 11.47 227 LEU A C 1
ATOM 1551 O O . LEU A 1 226 ? 42.268 -34.762 -2.770 1.00 10.97 227 LEU A O 1
ATOM 1556 N N . SER A 1 227 ? 42.232 -32.817 -1.619 1.00 11.38 228 SER A N 1
ATOM 1557 C CA . SER A 1 227 ? 43.679 -32.706 -1.448 1.00 12.62 228 SER A CA 1
ATOM 1558 C C . SER A 1 227 ? 44.328 -33.749 -0.517 1.00 15.15 228 SER A C 1
ATOM 1559 O O . SER A 1 227 ? 45.550 -33.792 -0.371 1.00 16.63 228 SER A O 1
ATOM 1562 N N . ASP A 1 228 ? 43.519 -34.601 0.099 1.00 16.25 229 ASP A N 1
ATOM 1563 C CA . ASP A 1 228 ? 44.028 -35.638 0.994 1.00 15.71 229 ASP A CA 1
ATOM 1564 C C . ASP A 1 228 ? 44.578 -36.885 0.289 1.00 15.56 229 ASP A C 1
ATOM 1565 O O . ASP A 1 228 ? 45.107 -37.780 0.943 1.00 14.99 229 ASP A O 1
ATOM 1570 N N . TYR A 1 229 ? 44.436 -36.972 -1.036 1.00 15.08 230 TYR A N 1
ATOM 1571 C CA . TYR A 1 229 ? 44.880 -38.163 -1.776 1.00 12.61 230 TYR A CA 1
ATOM 1572 C C . TYR A 1 229 ? 46.309 -38.655 -1.522 1.00 12.36 230 TYR A C 1
ATOM 1573 O O . TYR A 1 229 ? 46.585 -39.850 -1.664 1.00 13.23 230 TYR A O 1
ATOM 1582 N N . ASP A 1 230 ? 47.214 -37.738 -1.183 1.00 14.94 231 ASP A N 1
ATOM 1583 C CA . ASP A 1 230 ? 48.612 -38.110 -0.925 1.00 17.05 231 ASP A CA 1
ATOM 1584 C C . ASP A 1 230 ? 49.029 -37.982 0.555 1.00 19.11 231 ASP A C 1
ATOM 1585 O O . ASP A 1 230 ? 50.216 -38.020 0.874 1.00 19.13 231 ASP A O 1
ATOM 1590 N N . LEU A 1 231 ? 48.053 -37.817 1.444 1.00 19.91 232 LEU A N 1
ATOM 1591 C CA . LEU A 1 231 ? 48.332 -37.692 2.873 1.00 18.10 232 LEU A CA 1
ATOM 1592 C C . LEU A 1 231 ? 47.924 -38.946 3.631 1.00 18.71 232 LEU A C 1
ATOM 1593 O O . LEU A 1 231 ? 47.257 -39.835 3.094 1.00 16.53 232 LEU A O 1
ATOM 1598 N N . VAL A 1 232 ? 48.361 -39.010 4.888 1.00 20.73 233 VAL A N 1
ATOM 1599 C CA . VAL A 1 232 ? 48.037 -40.118 5.785 1.00 23.36 233 VAL A CA 1
ATOM 1600 C C . VAL A 1 232 ? 47.341 -39.583 7.051 1.00 25.95 233 VAL A C 1
ATOM 1601 O O . VAL A 1 232 ? 47.422 -38.385 7.380 1.00 23.09 233 VAL A O 1
ATOM 1605 N N . LEU A 1 233 ? 46.627 -40.475 7.731 1.00 29.72 234 LEU A N 1
ATOM 1606 C CA . LEU A 1 233 ? 45.892 -40.137 8.942 1.00 30.98 234 LEU A CA 1
ATOM 1607 C C . LEU A 1 233 ? 46.824 -39.773 10.087 1.00 33.01 234 LEU A C 1
ATOM 1608 O O . LEU A 1 233 ? 47.881 -40.387 10.255 1.00 31.33 234 LEU A O 1
ATOM 1613 N N . ALA A 1 234 ? 46.404 -38.807 10.900 1.00 35.36 235 ALA A N 1
ATOM 1614 C CA . ALA A 1 234 ? 47.186 -38.409 12.062 1.00 39.08 235 ALA A CA 1
ATOM 1615 C C . ALA A 1 234 ? 47.264 -39.611 13.016 1.00 41.40 235 ALA A C 1
ATOM 1616 O O . ALA A 1 234 ? 48.328 -39.917 13.560 1.00 42.30 235 ALA A O 1
ATOM 1618 N N . GLU A 1 235 ? 46.145 -40.330 13.149 1.00 43.70 236 GLU A N 1
ATOM 1619 C CA . GLU A 1 235 ? 46.059 -41.500 14.028 1.00 45.97 236 GLU A CA 1
ATOM 1620 C C . GLU A 1 235 ? 46.825 -42.720 13.520 1.00 47.23 236 GLU A C 1
ATOM 1621 O O . GLU A 1 235 ? 47.069 -43.672 14.265 1.00 47.43 236 GLU A O 1
ATOM 1627 N N . ASP A 1 236 ? 47.168 -42.702 12.235 1.00 47.90 237 ASP A N 1
ATOM 1628 C CA . ASP A 1 236 ? 47.914 -43.790 11.629 1.00 47.94 237 ASP A CA 1
ATOM 1629 C C . ASP A 1 236 ? 48.581 -43.299 10.348 1.00 48.28 237 ASP A C 1
ATOM 1630 O O . ASP A 1 236 ? 47.916 -42.875 9.401 1.00 48.24 237 ASP A O 1
ATOM 1635 N N . GLU A 1 237 ? 49.903 -43.381 10.337 1.00 48.62 238 GLU A N 1
ATOM 1636 C CA . GLU A 1 237 ? 50.725 -42.954 9.209 1.00 48.07 238 GLU A CA 1
ATOM 1637 C C . GLU A 1 237 ? 50.816 -44.023 8.120 1.00 46.04 238 GLU A C 1
ATOM 1638 O O . GLU A 1 237 ? 51.527 -43.866 7.132 1.00 47.28 238 GLU A O 1
ATOM 1644 N N . GLU A 1 238 ? 50.099 -45.122 8.309 1.00 42.59 239 GLU A N 1
ATOM 1645 C CA . GLU A 1 238 ? 50.113 -46.200 7.336 1.00 40.37 239 GLU A CA 1
ATOM 1646 C C . GLU A 1 238 ? 48.827 -46.219 6.512 1.00 37.09 239 GLU A C 1
ATOM 1647 O O . GLU A 1 238 ? 48.724 -46.937 5.515 1.00 34.80 239 GLU A O 1
ATOM 1653 N N . MET A 1 239 ? 47.845 -45.428 6.943 1.00 32.39 240 MET A N 1
ATOM 1654 C CA . MET A 1 239 ? 46.550 -45.358 6.272 1.00 28.87 240 MET A CA 1
ATOM 1655 C C . MET A 1 239 ? 46.386 -44.088 5.430 1.00 24.72 240 MET A C 1
ATOM 1656 O O . MET A 1 239 ? 46.521 -42.969 5.949 1.00 23.97 240 MET A O 1
ATOM 1661 N N . ASN A 1 240 ? 46.128 -44.271 4.134 1.00 20.97 241 ASN A N 1
ATOM 1662 C CA . ASN A 1 240 ? 45.911 -43.149 3.212 1.00 18.57 241 ASN A CA 1
ATOM 1663 C C . ASN A 1 240 ? 44.578 -42.489 3.583 1.00 15.94 241 ASN A C 1
ATOM 1664 O O . ASN A 1 240 ? 43.550 -43.169 3.706 1.00 15.96 241 ASN A O 1
ATOM 1669 N N . ARG A 1 241 ? 44.604 -41.178 3.778 1.00 14.23 242 ARG A N 1
ATOM 1670 C CA . ARG A 1 241 ? 43.418 -40.443 4.167 1.00 13.57 242 ARG A CA 1
ATOM 1671 C C . ARG A 1 241 ? 42.233 -40.592 3.230 1.00 14.58 242 ARG A C 1
ATOM 1672 O O . ARG A 1 241 ? 41.090 -40.651 3.689 1.00 13.11 242 ARG A O 1
ATOM 1680 N N . MET A 1 242 ? 42.487 -40.612 1.920 1.00 11.62 243 MET A N 1
ATOM 1681 C CA . MET A 1 242 ? 41.385 -40.750 0.975 1.00 12.75 243 MET A CA 1
ATOM 1682 C C . MET A 1 242 ? 40.746 -42.136 1.029 1.00 11.00 243 MET A C 1
ATOM 1683 O O . MET A 1 242 ? 39.534 -42.272 0.875 1.00 10.98 243 MET A O 1
ATOM 1688 N N . HIS A 1 243 ? 41.548 -43.169 1.260 1.00 11.30 244 HIS A N 1
ATOM 1689 C CA . HIS A 1 243 ? 41.008 -44.523 1.371 1.00 12.85 244 HIS A CA 1
ATOM 1690 C C . HIS A 1 243 ? 40.059 -44.629 2.581 1.00 13.65 244 HIS A C 1
ATOM 1691 O O . HIS A 1 243 ? 39.008 -45.277 2.516 1.00 12.76 244 HIS A O 1
ATOM 1698 N N . GLU A 1 244 ? 40.454 -43.979 3.675 1.00 14.35 245 GLU A N 1
ATOM 1699 C CA . GLU A 1 244 ? 39.674 -43.905 4.918 1.00 14.78 245 GLU A CA 1
ATOM 1700 C C . GLU A 1 244 ? 38.320 -43.236 4.615 1.00 12.37 245 GLU A C 1
ATOM 1701 O O . GLU A 1 244 ? 37.248 -43.733 5.008 1.00 12.66 245 GLU A O 1
ATOM 1707 N N . SER A 1 245 ? 38.383 -42.124 3.880 1.00 11.80 246 SER A N 1
ATOM 1708 C CA . SER A 1 245 ? 37.198 -41.372 3.482 1.00 9.48 246 SER A CA 1
ATOM 1709 C C . SER A 1 245 ? 36.256 -42.262 2.649 1.00 9.40 246 SER A C 1
ATOM 1710 O O . SER A 1 245 ? 35.041 -42.289 2.867 1.00 8.53 246 SER A O 1
ATOM 1713 N N . MET A 1 246 ? 36.825 -43.012 1.712 1.00 9.72 247 MET A N 1
ATOM 1714 C CA . MET A 1 246 ? 36.039 -43.904 0.870 1.00 10.81 247 MET A CA 1
ATOM 1715 C C . MET A 1 246 ? 35.297 -44.942 1.694 1.00 11.13 247 MET A C 1
ATOM 1716 O O . MET A 1 246 ? 34.113 -45.204 1.459 1.00 11.19 247 MET A O 1
ATOM 1721 N N . LYS A 1 247 ? 35.984 -45.520 2.676 1.00 13.15 248 LYS A N 1
ATOM 1722 C CA . LYS A 1 247 ? 35.363 -46.530 3.553 1.00 13.33 248 LYS A CA 1
ATOM 1723 C C . LYS A 1 247 ? 34.149 -45.966 4.263 1.00 11.73 248 LYS A C 1
ATOM 1724 O O . LYS A 1 247 ? 33.097 -46.606 4.315 1.00 11.22 248 LYS A O 1
ATOM 1730 N N . LEU A 1 248 ? 34.317 -44.768 4.818 1.00 10.68 249 LEU A N 1
ATOM 1731 C CA . LEU A 1 248 ? 33.243 -44.083 5.533 1.00 9.37 249 LEU A CA 1
ATOM 1732 C C . LEU A 1 248 ? 32.057 -43.797 4.622 1.00 9.91 249 LEU A C 1
ATOM 1733 O O . LEU A 1 248 ? 30.910 -44.041 5.007 1.00 9.73 249 LEU A O 1
ATOM 1738 N N . PHE A 1 249 ? 32.332 -43.296 3.408 1.00 10.55 250 PHE A N 1
ATOM 1739 C CA . PHE A 1 249 ? 31.269 -42.986 2.451 1.00 9.65 250 PHE A CA 1
ATOM 1740 C C . PHE A 1 249 ? 30.498 -44.229 2.034 1.00 10.96 250 PHE A C 1
ATOM 1741 O O . PHE A 1 249 ? 29.265 -44.207 1.920 1.00 11.97 250 PHE A O 1
ATOM 1749 N N . ASP A 1 250 ? 31.227 -45.309 1.791 1.00 11.80 251 ASP A N 1
ATOM 1750 C CA . ASP A 1 250 ? 30.622 -46.571 1.399 1.00 11.16 251 ASP A CA 1
ATOM 1751 C C . ASP A 1 250 ? 29.645 -47.017 2.505 1.00 13.21 251 ASP A C 1
ATOM 1752 O O . ASP A 1 250 ? 28.512 -47.430 2.235 1.00 12.82 251 ASP A O 1
ATOM 1757 N N . SER A 1 251 ? 30.066 -46.858 3.756 1.00 12.35 252 SER A N 1
ATOM 1758 C CA . SER A 1 251 ? 29.228 -47.230 4.885 1.00 13.69 252 SER A CA 1
ATOM 1759 C C . SER A 1 251 ? 27.959 -46.379 4.987 1.00 13.55 252 SER A C 1
ATOM 1760 O O . SER A 1 251 ? 26.851 -46.886 5.170 1.00 15.56 252 SER A O 1
ATOM 1763 N N . ILE A 1 252 ? 28.124 -45.072 4.917 1.00 13.20 253 ILE A N 1
ATOM 1764 C CA . IL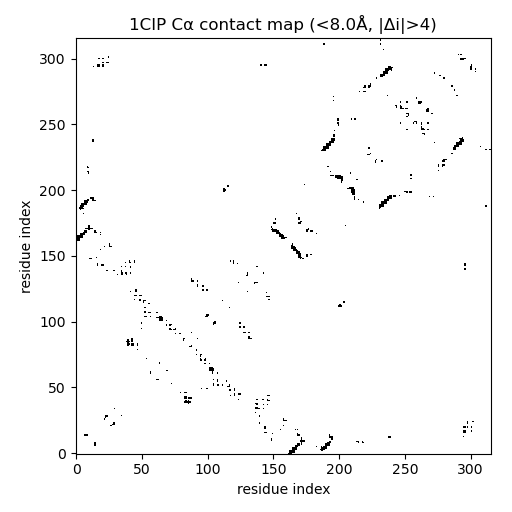E A 1 252 ? 26.985 -44.174 5.017 1.00 13.70 253 ILE A CA 1
ATOM 1765 C C . ILE A 1 252 ? 26.015 -44.275 3.821 1.00 13.13 253 ILE A C 1
ATOM 1766 O O . ILE A 1 252 ? 24.813 -44.539 3.998 1.00 12.45 253 ILE A O 1
ATOM 1771 N N . CYS A 1 253 ? 26.544 -44.121 2.608 1.00 12.90 254 CYS A N 1
ATOM 1772 C CA . CYS A 1 253 ? 25.714 -44.134 1.403 1.00 12.92 254 CYS A CA 1
ATOM 1773 C C . CYS A 1 253 ? 24.850 -45.388 1.276 1.00 12.86 254 CYS A C 1
ATOM 1774 O O . CYS A 1 253 ? 23.664 -45.307 0.937 1.00 13.36 254 CYS A O 1
ATOM 1777 N N . ASN A 1 254 ? 25.433 -46.537 1.614 1.00 12.53 255 ASN A N 1
ATOM 1778 C CA . ASN A 1 254 ? 24.744 -47.811 1.508 1.00 13.44 255 ASN A CA 1
ATOM 1779 C C . ASN A 1 254 ? 23.943 -48.259 2.727 1.00 14.88 255 ASN A C 1
ATOM 1780 O O . ASN A 1 254 ? 23.323 -49.330 2.714 1.00 14.99 255 ASN A O 1
ATOM 1785 N N . ASN A 1 255 ? 23.917 -47.423 3.762 1.00 14.39 256 ASN A N 1
ATOM 1786 C CA . ASN A 1 255 ? 23.183 -47.769 4.971 1.00 16.07 256 ASN A CA 1
ATOM 1787 C C . ASN A 1 255 ? 21.684 -47.698 4.713 1.00 15.94 256 ASN A C 1
ATOM 1788 O O . ASN A 1 255 ? 21.150 -46.639 4.414 1.00 15.88 256 ASN A O 1
ATOM 1793 N N . LYS A 1 256 ? 21.010 -48.834 4.878 1.00 18.44 257 LYS A N 1
ATOM 1794 C CA . LYS A 1 256 ? 19.569 -48.931 4.667 1.00 18.31 257 LYS A CA 1
ATOM 1795 C C . LYS A 1 256 ? 18.794 -47.910 5.491 1.00 16.94 257 LYS A C 1
ATOM 1796 O O . LYS A 1 256 ? 17.742 -47.435 5.068 1.00 15.13 257 LYS A O 1
ATOM 1802 N N . TRP A 1 257 ? 19.328 -47.554 6.654 1.00 14.73 258 TRP A N 1
ATOM 1803 C CA . TRP A 1 257 ? 18.679 -46.570 7.501 1.00 15.12 258 TRP A CA 1
ATOM 1804 C C . TRP A 1 257 ? 18.507 -45.254 6.738 1.00 13.01 258 TRP A C 1
ATOM 1805 O O . TRP A 1 257 ? 17.510 -44.543 6.919 1.00 13.77 258 TRP A O 1
ATOM 1816 N N . PHE A 1 258 ? 19.443 -44.965 5.831 1.00 14.20 259 PHE A N 1
ATOM 1817 C CA . PHE A 1 258 ? 19.404 -43.724 5.043 1.00 14.84 259 PHE A CA 1
ATOM 1818 C C . PHE A 1 258 ? 18.776 -43.818 3.638 1.00 16.06 259 PHE A C 1
ATOM 1819 O O . PHE A 1 258 ? 18.946 -42.917 2.820 1.00 15.08 259 PHE A O 1
ATOM 1827 N N . THR A 1 259 ? 17.981 -44.859 3.401 1.00 17.22 260 THR A N 1
ATOM 1828 C CA . THR A 1 259 ? 17.332 -45.044 2.113 1.00 19.84 260 THR A CA 1
ATOM 1829 C C . THR A 1 259 ? 16.579 -43.808 1.618 1.00 21.24 260 THR A C 1
ATOM 1830 O O . THR A 1 259 ? 16.713 -43.399 0.462 1.00 22.09 260 THR A O 1
ATOM 1834 N N . ASP A 1 260 ? 15.803 -43.215 2.511 1.00 22.22 261 ASP A N 1
ATOM 1835 C CA . ASP A 1 260 ? 15.009 -42.042 2.192 1.00 23.85 261 ASP A CA 1
ATOM 1836 C C . ASP A 1 260 ? 15.658 -40.710 2.526 1.00 22.87 261 ASP A C 1
ATOM 1837 O O . ASP A 1 260 ? 14.983 -39.685 2.534 1.00 25.59 261 ASP A O 1
ATOM 1842 N N . THR A 1 261 ? 16.953 -40.712 2.811 1.00 20.59 262 THR A N 1
ATOM 1843 C CA . THR A 1 261 ? 17.642 -39.477 3.150 1.00 18.34 262 THR A CA 1
ATOM 1844 C C . THR A 1 261 ? 18.450 -39.012 1.957 1.00 16.21 262 THR A C 1
ATOM 1845 O O . THR A 1 261 ? 19.080 -39.836 1.300 1.00 16.89 262 THR A O 1
ATOM 1849 N N . SER A 1 262 ? 18.409 -37.719 1.635 1.00 13.92 263 SER A N 1
ATOM 1850 C CA . SER A 1 262 ? 19.215 -37.229 0.507 1.00 13.36 263 SER A CA 1
ATOM 1851 C C . SER A 1 262 ? 20.705 -37.289 0.844 1.00 14.66 263 SER A C 1
ATOM 1852 O O . SER A 1 262 ? 21.130 -36.853 1.925 1.00 14.84 263 SER A O 1
ATOM 1855 N N . ILE A 1 263 ? 21.495 -37.849 -0.065 1.00 13.24 264 ILE A N 1
ATOM 1856 C CA . ILE A 1 263 ? 22.932 -37.930 0.140 1.00 12.39 264 ILE A CA 1
ATOM 1857 C C . ILE A 1 263 ? 23.608 -36.896 -0.764 1.00 13.24 264 ILE A C 1
ATOM 1858 O O . ILE A 1 263 ? 23.540 -36.975 -2.009 1.00 12.18 264 ILE A O 1
ATOM 1863 N N . ILE A 1 264 ? 24.200 -35.892 -0.130 1.00 11.94 265 ILE A N 1
ATOM 1864 C CA . ILE A 1 264 ? 24.911 -34.832 -0.832 1.00 12.21 265 ILE A CA 1
ATOM 1865 C C . ILE A 1 264 ? 26.391 -35.030 -0.558 1.00 11.84 265 ILE A C 1
ATOM 1866 O O . ILE A 1 264 ? 26.804 -35.251 0.582 1.00 11.36 265 ILE A O 1
ATOM 1871 N N . LEU A 1 265 ? 27.172 -35.056 -1.630 1.00 10.68 266 LEU A N 1
ATOM 1872 C CA . LEU A 1 265 ? 28.607 -35.254 -1.534 1.00 9.55 266 LEU A CA 1
ATOM 1873 C C . LEU A 1 265 ? 29.386 -33.975 -1.874 1.00 10.53 266 LEU A C 1
ATOM 1874 O O . LEU A 1 265 ? 29.281 -33.455 -2.988 1.00 8.71 266 LEU A O 1
ATOM 1879 N N . PHE A 1 266 ? 30.096 -33.419 -0.894 1.00 9.89 267 PHE A N 1
ATOM 1880 C CA . PHE A 1 266 ? 30.905 -32.237 -1.143 1.00 9.70 267 PHE A CA 1
ATOM 1881 C C . PHE A 1 266 ? 32.361 -32.663 -1.324 1.00 11.11 267 PHE A C 1
ATOM 1882 O O . PHE A 1 266 ? 33.001 -33.113 -0.382 1.00 8.94 267 PHE A O 1
ATOM 1890 N N . LEU A 1 267 ? 32.870 -32.572 -2.545 1.00 10.75 268 LEU A N 1
ATOM 1891 C CA . LEU A 1 267 ? 34.275 -32.894 -2.827 1.00 10.89 268 LEU A CA 1
ATOM 1892 C C . LEU A 1 267 ? 34.974 -31.548 -2.607 1.00 11.62 268 LEU A C 1
ATOM 1893 O O . LEU A 1 267 ? 35.042 -30.680 -3.514 1.00 9.69 268 LEU A O 1
ATOM 1898 N N . ASN A 1 268 ? 35.364 -31.360 -1.338 1.00 9.56 269 ASN A N 1
ATOM 1899 C CA . ASN A 1 268 ? 35.965 -30.126 -0.816 1.00 9.90 269 ASN A CA 1
ATOM 1900 C C . ASN A 1 268 ? 37.480 -29.896 -1.022 1.00 7.51 269 ASN A C 1
ATOM 1901 O O . ASN A 1 268 ? 38.220 -30.797 -1.445 1.00 8.62 269 ASN A O 1
ATOM 1906 N N . LYS A 1 269 ? 37.930 -28.686 -0.689 1.00 8.26 270 LYS A N 1
ATOM 1907 C CA . LYS A 1 269 ? 39.326 -28.286 -0.832 1.00 8.78 270 LYS A CA 1
ATOM 1908 C C . LYS A 1 269 ? 39.750 -28.383 -2.280 1.00 9.55 270 LYS A C 1
ATOM 1909 O O . LYS A 1 269 ? 40.891 -28.732 -2.583 1.00 11.37 270 LYS A O 1
ATOM 1915 N N . LYS A 1 270 ? 38.844 -27.983 -3.171 1.00 10.10 271 LYS A N 1
ATOM 1916 C CA . LYS A 1 270 ? 39.128 -28.014 -4.609 1.00 10.65 271 LYS A CA 1
ATOM 1917 C C . LYS A 1 270 ? 40.264 -27.046 -4.969 1.00 12.32 271 LYS A C 1
ATOM 1918 O O . LYS A 1 270 ? 41.008 -27.289 -5.925 1.00 12.38 271 LYS A O 1
ATOM 1924 N N . ASP A 1 271 ? 40.423 -25.977 -4.179 1.00 13.33 272 ASP A N 1
ATOM 1925 C CA . ASP A 1 271 ? 41.493 -24.988 -4.394 1.00 14.05 272 ASP A CA 1
ATOM 1926 C C . ASP A 1 271 ? 42.866 -25.611 -4.127 1.00 15.14 272 ASP A C 1
ATOM 1927 O O . ASP A 1 271 ? 43.776 -25.507 -4.953 1.00 17.05 272 ASP A O 1
ATOM 1932 N N . LEU A 1 272 ? 42.984 -26.338 -3.019 1.00 13.79 273 LEU A N 1
ATOM 1933 C CA . LEU A 1 272 ? 44.237 -26.998 -2.674 1.00 13.72 273 LEU A CA 1
ATOM 1934 C C . LEU A 1 272 ? 44.538 -28.144 -3.649 1.00 13.91 273 LEU A C 1
ATOM 1935 O O . LEU A 1 272 ? 45.693 -28.409 -3.969 1.00 13.59 273 LEU A O 1
ATOM 1940 N N . PHE A 1 273 ? 43.491 -28.832 -4.101 1.00 13.41 274 PHE A N 1
ATOM 1941 C CA . PHE A 1 273 ? 43.636 -29.948 -5.034 1.00 13.30 274 PHE A CA 1
ATOM 1942 C C . PHE A 1 273 ? 44.193 -29.448 -6.375 1.00 14.13 274 PHE A C 1
ATOM 1943 O O . PHE A 1 273 ? 45.099 -30.065 -6.959 1.00 13.54 274 PHE A O 1
ATOM 1951 N N . GLU A 1 274 ? 43.673 -28.322 -6.849 1.00 15.12 275 GLU A N 1
ATOM 1952 C CA . GLU A 1 274 ? 44.135 -27.756 -8.114 1.00 19.89 275 GLU A CA 1
ATOM 1953 C C . GLU A 1 274 ? 45.650 -27.468 -8.125 1.00 20.37 275 GLU A C 1
ATOM 1954 O O . GLU A 1 274 ? 46.336 -27.712 -9.119 1.00 20.05 275 GLU A O 1
ATOM 1960 N N . GLU A 1 275 ? 46.173 -26.973 -7.012 1.00 20.19 276 GLU A N 1
ATOM 1961 C CA . GLU A 1 275 ? 47.594 -26.680 -6.911 1.00 20.03 276 GLU A CA 1
ATOM 1962 C C . GLU A 1 275 ? 48.442 -27.950 -6.756 1.00 19.36 276 GLU A C 1
ATOM 1963 O O . GLU A 1 275 ? 49.489 -28.115 -7.387 1.00 20.06 276 GLU A O 1
ATOM 1969 N N . LYS A 1 276 ? 47.963 -28.862 -5.924 1.00 16.76 277 LYS A N 1
ATOM 1970 C CA . LYS A 1 276 ? 48.665 -30.107 -5.642 1.00 14.23 277 LYS A CA 1
ATOM 1971 C C . LYS A 1 276 ? 48.750 -31.092 -6.805 1.00 14.41 277 LYS A C 1
ATOM 1972 O O . LYS A 1 276 ? 49.773 -31.777 -6.976 1.00 12.21 277 LYS A O 1
ATOM 1978 N N . ILE A 1 277 ? 47.689 -31.180 -7.603 1.00 14.76 278 ILE A N 1
ATOM 1979 C CA . ILE A 1 277 ? 47.669 -32.131 -8.714 1.00 16.04 278 ILE A CA 1
ATOM 1980 C C . ILE A 1 277 ? 48.811 -31.894 -9.710 1.00 17.50 278 ILE A C 1
ATOM 1981 O O . ILE A 1 277 ? 49.303 -32.829 -10.327 1.00 19.22 278 ILE A O 1
ATOM 1986 N N . LYS A 1 278 ? 49.270 -30.649 -9.786 1.00 19.24 279 LYS A N 1
ATOM 1987 C CA . LYS A 1 278 ? 50.356 -30.252 -10.680 1.00 21.00 279 LYS A CA 1
ATOM 1988 C C . LYS A 1 278 ? 51.707 -30.827 -10.281 1.00 22.44 279 LYS A C 1
ATOM 1989 O O . LYS A 1 278 ? 52.616 -30.899 -11.120 1.00 24.05 279 LYS A O 1
ATOM 1995 N N . LYS A 1 279 ? 51.855 -31.224 -9.014 1.00 21.60 280 LYS A N 1
ATOM 1996 C CA . LYS A 1 279 ? 53.151 -31.712 -8.525 1.00 20.50 280 LYS A CA 1
ATOM 1997 C C . LYS A 1 279 ? 53.169 -33.012 -7.737 1.00 19.76 280 LYS A C 1
ATOM 1998 O O . LYS A 1 279 ? 54.242 -33.519 -7.413 1.00 19.42 280 LYS A O 1
ATOM 2004 N N . SER A 1 280 ? 52.004 -33.541 -7.394 1.00 19.84 281 SER A N 1
ATOM 2005 C CA . SER A 1 280 ? 51.971 -34.788 -6.646 1.00 19.68 281 SER A CA 1
ATOM 2006 C C . SER A 1 280 ? 51.073 -35.767 -7.385 1.00 20.04 281 SER A C 1
ATOM 2007 O O . SER A 1 280 ? 49.876 -35.533 -7.534 1.00 20.51 281 SER A O 1
ATOM 2010 N N . PRO A 1 281 ? 51.636 -36.906 -7.814 1.00 20.57 282 PRO A N 1
ATOM 2011 C CA . PRO A 1 281 ? 50.926 -37.959 -8.553 1.00 20.98 282 PRO A CA 1
ATOM 2012 C C . PRO A 1 281 ? 49.709 -38.565 -7.853 1.00 20.75 282 PRO A C 1
ATOM 2013 O O . PRO A 1 281 ? 49.796 -39.050 -6.712 1.00 20.06 282 PRO A O 1
ATOM 2017 N N . LEU A 1 282 ? 48.584 -38.582 -8.567 1.00 18.95 283 LEU A N 1
ATOM 2018 C CA . LEU A 1 282 ? 47.344 -39.142 -8.036 1.00 17.78 283 LEU A CA 1
ATOM 2019 C C . LEU A 1 282 ? 47.484 -40.655 -7.863 1.00 18.02 283 LEU A C 1
ATOM 2020 O O . LEU A 1 282 ? 46.722 -41.284 -7.115 1.00 17.61 283 LEU A O 1
ATOM 2025 N N . THR A 1 283 ? 48.487 -41.232 -8.524 1.00 17.07 284 THR A N 1
ATOM 2026 C CA . THR A 1 283 ? 48.736 -42.668 -8.445 1.00 18.30 284 THR A CA 1
ATOM 2027 C C . THR A 1 283 ? 49.132 -43.121 -7.038 1.00 18.23 284 THR A C 1
ATOM 2028 O O . THR A 1 283 ? 49.133 -44.319 -6.742 1.00 18.32 284 THR A O 1
ATOM 2032 N N . ILE A 1 284 ? 49.517 -42.161 -6.200 1.00 19.98 285 ILE A N 1
ATOM 2033 C CA . ILE A 1 284 ? 49.862 -42.432 -4.805 1.00 20.67 285 ILE A CA 1
ATOM 2034 C C . ILE A 1 284 ? 48.610 -43.031 -4.145 1.00 20.41 285 ILE A C 1
ATOM 2035 O O . ILE A 1 284 ? 48.692 -43.965 -3.342 1.00 20.72 285 ILE A O 1
ATOM 2040 N N . CYS A 1 285 ? 47.445 -42.524 -4.547 1.00 19.90 286 CYS A N 1
ATOM 2041 C CA . CYS A 1 285 ? 46.157 -42.978 -4.016 1.00 18.97 286 CYS A CA 1
ATOM 2042 C C . CYS A 1 285 ? 45.488 -44.055 -4.886 1.00 18.29 286 CYS A C 1
ATOM 2043 O O . CYS A 1 285 ? 44.968 -45.045 -4.368 1.00 18.48 286 CYS A O 1
ATOM 2046 N N . TYR A 1 286 ? 45.482 -43.848 -6.200 1.00 18.74 287 TYR A N 1
ATOM 2047 C CA . TYR A 1 286 ? 44.881 -44.796 -7.146 1.00 19.51 287 TYR A CA 1
ATOM 2048 C C . TYR A 1 286 ? 45.953 -45.207 -8.164 1.00 21.60 287 TYR A C 1
ATOM 2049 O O . TYR A 1 286 ? 46.067 -44.602 -9.235 1.00 21.47 287 TYR A O 1
ATOM 2058 N N . PRO A 1 287 ? 46.711 -46.274 -7.875 1.00 22.98 288 PRO A N 1
ATOM 2059 C CA . PRO A 1 287 ? 47.770 -46.748 -8.771 1.00 23.56 288 PRO A CA 1
ATOM 2060 C C . PRO A 1 287 ? 47.318 -46.977 -10.205 1.00 23.25 288 PRO A C 1
ATOM 2061 O O . PRO A 1 287 ? 48.111 -46.874 -11.132 1.00 24.39 288 PRO A O 1
ATOM 2065 N N . GLU A 1 288 ? 46.036 -47.247 -10.377 1.00 22.72 289 GLU A N 1
ATOM 2066 C CA . GLU A 1 288 ? 45.472 -47.501 -11.691 1.00 24.40 289 GLU A CA 1
ATOM 2067 C C . GLU A 1 288 ? 45.081 -46.235 -12.471 1.00 23.92 289 GLU A C 1
ATOM 2068 O O . GLU A 1 288 ? 44.590 -46.324 -13.599 1.00 24.64 289 GLU A O 1
ATOM 2074 N N . TYR A 1 289 ? 45.255 -45.061 -11.875 1.00 21.86 290 TYR A N 1
ATOM 2075 C CA . TYR A 1 289 ? 44.894 -43.828 -12.562 1.00 20.40 290 TYR A CA 1
ATOM 2076 C C . TYR A 1 289 ? 45.789 -43.634 -13.784 1.00 21.19 290 TYR A C 1
ATOM 2077 O O . TYR A 1 289 ? 47.011 -43.566 -13.669 1.00 20.56 290 TYR A O 1
ATOM 2086 N N . ALA A 1 290 ? 45.157 -43.467 -14.939 1.00 22.52 291 ALA A N 1
ATOM 2087 C CA . ALA A 1 290 ? 45.882 -43.284 -16.187 1.00 23.74 291 ALA A CA 1
ATOM 2088 C C . ALA A 1 290 ? 45.724 -41.892 -16.803 1.00 23.48 291 ALA A C 1
ATOM 2089 O O . ALA A 1 290 ? 46.275 -41.625 -17.872 1.00 23.84 291 ALA A O 1
ATOM 2091 N N . GLY A 1 291 ? 44.938 -41.033 -16.160 1.00 21.10 292 GLY A N 1
ATOM 2092 C CA . GLY A 1 291 ? 44.714 -39.696 -16.678 1.00 18.49 292 GLY A CA 1
ATOM 2093 C C . GLY A 1 291 ? 45.905 -38.789 -16.471 1.00 17.96 292 GLY A C 1
ATOM 2094 O O . GLY A 1 291 ? 46.884 -39.183 -15.835 1.00 19.04 292 GLY A O 1
ATOM 2095 N N . SER A 1 292 ? 45.816 -37.566 -16.988 1.00 18.25 293 SER A N 1
ATOM 2096 C CA . SER A 1 292 ? 46.888 -36.587 -16.849 1.00 20.48 293 SER A CA 1
ATOM 2097 C C . SER A 1 292 ? 46.802 -35.872 -15.501 1.00 21.81 293 SER A C 1
ATOM 2098 O O . SER A 1 292 ? 45.785 -35.974 -14.804 1.00 23.97 293 SER A O 1
ATOM 2101 N N . ASN A 1 293 ? 47.859 -35.145 -15.143 1.00 20.76 294 ASN A N 1
ATOM 2102 C CA . ASN A 1 293 ? 47.911 -34.415 -13.872 1.00 19.69 294 ASN A CA 1
ATOM 2103 C C . ASN A 1 293 ? 47.201 -33.069 -13.981 1.00 19.96 294 ASN A C 1
ATOM 2104 O O . ASN A 1 293 ? 47.751 -32.022 -13.627 1.00 21.52 294 ASN A O 1
ATOM 2109 N N . THR A 1 294 ? 45.972 -33.098 -14.475 1.00 19.95 295 THR A N 1
ATOM 2110 C CA . THR A 1 294 ? 45.194 -31.880 -14.638 1.00 20.46 295 THR A CA 1
ATOM 2111 C C . THR A 1 294 ? 44.000 -31.909 -13.691 1.00 16.36 295 THR A C 1
ATOM 2112 O O . THR A 1 294 ? 43.470 -32.975 -13.382 1.00 15.98 295 THR A O 1
ATOM 2116 N N . TYR A 1 295 ? 43.547 -30.731 -13.293 1.00 14.32 296 TYR A N 1
ATOM 2117 C CA . TYR A 1 295 ? 42.430 -30.627 -12.385 1.00 12.86 296 TYR A CA 1
ATOM 2118 C C . TYR A 1 295 ? 41.147 -31.331 -12.866 1.00 12.75 296 TYR A C 1
ATOM 2119 O O . TYR A 1 295 ? 40.605 -32.209 -12.186 1.00 12.75 296 TYR A O 1
ATOM 2128 N N . GLU A 1 296 ? 40.673 -30.981 -14.054 1.00 13.69 297 GLU A N 1
ATOM 2129 C CA . GLU A 1 296 ? 39.428 -31.565 -14.560 1.00 13.43 297 GLU A CA 1
ATOM 2130 C C . GLU A 1 296 ? 39.395 -33.092 -14.621 1.00 13.45 297 GLU A C 1
ATOM 2131 O O . GLU A 1 296 ? 38.477 -33.714 -14.089 1.00 13.00 297 GLU A O 1
ATOM 2137 N N . GLU A 1 297 ? 40.396 -33.693 -15.257 1.00 12.71 298 GLU A N 1
ATOM 2138 C CA . GLU A 1 297 ? 40.460 -35.140 -15.360 1.00 13.24 298 GLU A CA 1
ATOM 2139 C C . GLU A 1 297 ? 40.589 -35.831 -13.995 1.00 10.75 298 GLU A C 1
ATOM 2140 O O . GLU A 1 297 ? 39.864 -36.784 -13.711 1.00 10.17 298 GLU A O 1
ATOM 2146 N N . ALA A 1 298 ? 41.524 -35.356 -13.171 1.00 10.99 299 ALA A N 1
ATOM 2147 C CA . ALA A 1 298 ? 41.747 -35.945 -11.851 1.00 11.47 299 ALA A CA 1
ATOM 2148 C C . ALA A 1 298 ? 40.531 -35.791 -10.932 1.00 9.84 299 ALA A C 1
ATOM 2149 O O . ALA A 1 298 ? 40.162 -36.736 -10.237 1.00 10.05 299 ALA A O 1
ATOM 2151 N N . ALA A 1 299 ? 39.922 -34.608 -10.930 1.00 10.09 300 ALA A N 1
ATOM 2152 C CA . ALA A 1 299 ? 38.734 -34.336 -10.111 1.00 10.15 300 ALA A CA 1
ATOM 2153 C C . ALA A 1 299 ? 37.585 -35.272 -10.496 1.00 11.44 300 ALA A C 1
ATOM 2154 O O . ALA A 1 299 ? 36.938 -35.871 -9.627 1.00 10.92 300 ALA A O 1
ATOM 2156 N N . ALA A 1 300 ? 37.345 -35.420 -11.796 1.00 9.72 301 ALA A N 1
ATOM 2157 C CA . ALA A 1 300 ? 36.278 -36.289 -12.280 1.00 10.12 301 ALA A CA 1
ATOM 2158 C C . ALA A 1 300 ? 36.545 -37.755 -11.916 1.00 9.73 301 ALA A C 1
ATOM 2159 O O . ALA A 1 300 ? 35.606 -38.494 -11.615 1.00 9.79 301 ALA A O 1
ATOM 2161 N N . TYR A 1 301 ? 37.820 -38.172 -11.957 1.00 9.78 302 TYR A N 1
ATOM 2162 C CA . TYR A 1 301 ? 38.210 -39.541 -11.591 1.00 10.44 302 TYR A CA 1
ATOM 2163 C C . TYR A 1 301 ? 37.833 -39.846 -10.116 1.00 11.54 302 TYR A C 1
ATOM 2164 O O . TYR A 1 301 ? 37.278 -40.911 -9.806 1.00 12.02 302 TYR A O 1
ATOM 2173 N N . ILE A 1 302 ? 38.179 -38.922 -9.213 1.00 11.60 303 ILE A N 1
ATOM 2174 C CA . ILE A 1 302 ? 37.876 -39.061 -7.786 1.00 10.04 303 ILE A CA 1
ATOM 2175 C C . ILE A 1 302 ? 36.360 -39.102 -7.580 1.00 10.18 303 ILE A C 1
ATOM 2176 O O . ILE A 1 302 ? 35.850 -39.927 -6.807 1.00 10.24 303 ILE A O 1
ATOM 2181 N N . GLN A 1 303 ? 35.637 -38.231 -8.279 1.00 9.16 304 GLN A N 1
ATOM 2182 C CA . GLN A 1 303 ? 34.185 -38.230 -8.194 1.00 9.15 304 GLN A CA 1
ATOM 2183 C C . GLN A 1 303 ? 33.640 -39.618 -8.543 1.00 9.85 304 GLN A C 1
ATOM 2184 O O . GLN A 1 303 ? 32.799 -40.172 -7.818 1.00 10.41 304 GLN A O 1
ATOM 2190 N N . CYS A 1 304 ? 34.129 -40.194 -9.638 1.00 9.58 305 CYS A N 1
ATOM 2191 C CA . CYS A 1 304 ? 33.677 -41.519 -10.054 1.00 11.12 305 CYS A CA 1
ATOM 2192 C C . CYS A 1 304 ? 34.040 -42.606 -9.055 1.00 10.95 305 CYS A C 1
ATOM 2193 O O . CYS A 1 304 ? 33.255 -43.529 -8.847 1.00 11.99 305 CYS A O 1
ATOM 2196 N N . GLN A 1 305 ? 35.212 -42.494 -8.426 1.00 10.53 306 GLN A N 1
ATOM 2197 C CA . GLN A 1 305 ? 35.624 -43.473 -7.419 1.00 12.62 306 GLN A CA 1
ATOM 2198 C C . GLN A 1 305 ? 34.632 -43.487 -6.242 1.00 12.49 306 GLN A C 1
ATOM 2199 O O . GLN A 1 305 ? 34.292 -44.559 -5.724 1.00 13.19 306 GLN A O 1
ATOM 2205 N N . PHE A 1 306 ? 34.184 -42.313 -5.803 1.00 10.48 307 PHE A N 1
ATOM 2206 C CA . PHE A 1 306 ? 33.225 -42.251 -4.689 1.00 10.72 307 PHE A CA 1
ATOM 2207 C C . PHE A 1 306 ? 31.821 -42.644 -5.122 1.00 10.98 307 PHE A C 1
ATOM 2208 O O . PHE A 1 306 ? 31.145 -43.429 -4.443 1.00 9.83 307 PHE A O 1
ATOM 2216 N N . GLU A 1 307 ? 31.370 -42.110 -6.257 1.00 11.80 308 GLU A N 1
ATOM 2217 C CA . GLU A 1 307 ? 30.033 -42.444 -6.736 1.00 12.06 308 GLU A CA 1
ATOM 2218 C C . GLU A 1 307 ? 29.866 -43.938 -7.051 1.00 11.50 308 GLU A C 1
ATOM 2219 O O . GLU A 1 307 ? 28.778 -44.488 -6.879 1.00 12.45 308 GLU A O 1
ATOM 2225 N N . ASP A 1 308 ? 30.950 -44.612 -7.430 1.00 11.42 309 ASP A N 1
ATOM 2226 C CA . ASP A 1 308 ? 30.869 -46.036 -7.749 1.00 12.55 309 ASP A CA 1
ATOM 2227 C C . ASP A 1 308 ? 30.642 -46.908 -6.523 1.00 12.19 309 ASP A C 1
ATOM 2228 O O . ASP A 1 308 ? 30.306 -48.079 -6.654 1.00 12.83 309 ASP A O 1
ATOM 2233 N N . LEU A 1 309 ? 30.858 -46.354 -5.332 1.00 11.40 310 LEU A N 1
ATOM 2234 C CA . LEU A 1 309 ? 30.645 -47.113 -4.102 1.00 10.99 310 LEU A CA 1
ATOM 2235 C C . LEU A 1 309 ? 29.152 -47.341 -3.835 1.00 10.70 310 LEU A C 1
ATOM 2236 O O . LEU A 1 309 ? 28.785 -48.204 -3.039 1.00 10.48 310 LEU A O 1
ATOM 2241 N N . ASN A 1 310 ? 28.307 -46.559 -4.509 1.00 10.73 311 ASN A N 1
ATOM 2242 C CA . ASN A 1 310 ? 26.862 -46.661 -4.386 1.00 11.07 311 ASN A CA 1
ATOM 2243 C C . ASN A 1 310 ? 26.439 -48.014 -4.965 1.00 13.61 311 ASN A C 1
ATOM 2244 O O . ASN A 1 310 ? 26.671 -48.300 -6.144 1.00 15.01 311 ASN A O 1
ATOM 2249 N N . LYS A 1 311 ? 25.881 -48.866 -4.114 1.00 12.76 312 LYS A N 1
ATOM 2250 C CA . LYS A 1 311 ? 25.446 -50.192 -4.526 1.00 15.52 312 LYS A CA 1
ATOM 2251 C C . LYS A 1 311 ? 24.074 -50.231 -5.190 1.00 15.02 312 LYS A C 1
ATOM 2252 O O . LYS A 1 311 ? 23.671 -51.289 -5.681 1.00 16.17 312 LYS A O 1
ATOM 2258 N N . ARG A 1 312 ? 23.359 -49.108 -5.183 1.00 14.57 313 ARG A N 1
ATOM 2259 C CA . ARG A 1 312 ? 22.000 -49.018 -5.750 1.00 16.63 313 ARG A CA 1
ATOM 2260 C C . ARG A 1 312 ? 21.883 -47.801 -6.645 1.00 15.39 313 ARG A C 1
ATOM 2261 O O . ARG A 1 312 ? 21.040 -46.942 -6.438 1.00 14.73 313 ARG A O 1
ATOM 2269 N N . LYS A 1 313 ? 22.692 -47.773 -7.692 1.00 16.23 314 LYS A N 1
ATOM 2270 C CA . LYS A 1 313 ? 22.712 -46.648 -8.605 1.00 18.31 314 LYS A CA 1
ATOM 2271 C C . LYS A 1 313 ? 21.388 -46.291 -9.267 1.00 19.63 314 LYS A C 1
ATOM 2272 O O . LYS A 1 313 ? 21.163 -45.123 -9.594 1.00 22.09 314 LYS A O 1
ATOM 2278 N N . ASP A 1 314 ? 20.513 -47.272 -9.474 1.00 17.55 315 ASP A N 1
ATOM 2279 C CA . ASP A 1 314 ? 19.224 -46.993 -10.110 1.00 18.37 315 ASP A CA 1
ATOM 2280 C C . ASP A 1 314 ? 18.147 -46.458 -9.171 1.00 17.35 315 ASP A C 1
ATOM 2281 O O . ASP A 1 314 ? 17.231 -45.765 -9.598 1.00 17.63 315 ASP A O 1
ATOM 2286 N N . THR A 1 315 ? 18.269 -46.755 -7.887 1.00 15.83 316 THR A N 1
ATOM 2287 C CA . THR A 1 315 ? 17.273 -46.304 -6.939 1.00 15.92 316 THR A CA 1
ATOM 2288 C C . THR A 1 315 ? 17.759 -45.235 -5.979 1.00 16.67 316 THR A C 1
ATOM 2289 O O . THR A 1 315 ? 16.946 -44.600 -5.320 1.00 17.69 316 THR A O 1
ATOM 2293 N N . LYS A 1 316 ? 19.069 -45.024 -5.898 1.00 16.25 317 LYS A N 1
ATOM 2294 C CA . LYS A 1 316 ? 19.610 -44.024 -4.976 1.00 16.92 317 LYS A CA 1
ATOM 2295 C C . LYS A 1 316 ? 20.526 -43.054 -5.694 1.00 15.54 317 LYS A C 1
ATOM 2296 O O . LYS A 1 316 ? 21.503 -43.460 -6.322 1.00 15.27 317 LYS A O 1
ATOM 2302 N N . GLU A 1 317 ? 20.211 -41.774 -5.597 1.00 14.13 318 GLU A N 1
ATOM 2303 C CA . GLU A 1 317 ? 21.025 -40.755 -6.231 1.00 16.79 318 GLU A CA 1
ATOM 2304 C C . GLU A 1 317 ? 21.956 -40.028 -5.260 1.00 15.71 318 GLU A C 1
ATOM 2305 O O . GLU A 1 317 ? 21.632 -39.855 -4.095 1.00 17.41 318 GLU A O 1
ATOM 2311 N N . ILE A 1 318 ? 23.141 -39.668 -5.739 1.00 15.36 319 ILE A N 1
ATOM 2312 C CA . ILE A 1 318 ? 24.119 -38.918 -4.949 1.00 13.57 319 ILE A CA 1
ATOM 2313 C C . ILE A 1 318 ? 24.227 -37.555 -5.614 1.00 13.64 319 ILE A C 1
ATOM 2314 O O . ILE A 1 318 ? 24.370 -37.470 -6.829 1.00 15.24 319 ILE A O 1
ATOM 2319 N N . TYR A 1 319 ? 24.116 -36.491 -4.835 1.00 13.04 320 TYR A N 1
ATOM 2320 C CA . TYR A 1 319 ? 24.205 -35.135 -5.371 1.00 12.83 320 TYR A CA 1
ATOM 2321 C C . TYR A 1 319 ? 25.579 -34.561 -5.063 1.00 12.42 320 TYR A C 1
ATOM 2322 O O . TYR A 1 319 ? 25.809 -34.014 -3.991 1.00 12.25 320 TYR A O 1
ATOM 2331 N N . THR A 1 320 ? 26.480 -34.680 -6.032 1.00 11.97 321 THR A N 1
ATOM 2332 C CA . THR A 1 320 ? 27.856 -34.237 -5.893 1.00 11.43 321 THR A CA 1
ATOM 2333 C C . THR A 1 320 ? 28.147 -32.800 -6.328 1.00 12.89 321 THR A C 1
ATOM 2334 O O . THR A 1 320 ? 27.679 -32.336 -7.379 1.00 12.14 321 THR A O 1
ATOM 2338 N N . HIS A 1 321 ? 28.921 -32.096 -5.505 1.00 11.38 322 HIS A N 1
ATOM 2339 C CA . HIS A 1 321 ? 29.337 -30.717 -5.764 1.00 10.24 322 HIS A CA 1
ATOM 2340 C C . HIS A 1 321 ? 30.801 -30.572 -5.350 1.00 10.84 322 HIS A C 1
ATOM 2341 O O . HIS A 1 321 ? 31.238 -31.148 -4.348 1.00 10.89 322 HIS A O 1
ATOM 2348 N N . PHE A 1 322 ? 31.560 -29.827 -6.142 1.00 10.39 323 PHE A N 1
ATOM 2349 C CA . PHE A 1 322 ? 32.970 -29.554 -5.876 1.00 9.98 323 PHE A CA 1
ATOM 2350 C C . PHE A 1 322 ? 32.981 -28.212 -5.158 1.00 10.73 323 PHE A C 1
ATOM 2351 O O . PHE A 1 322 ? 32.404 -27.241 -5.640 1.00 11.01 323 PHE A O 1
ATOM 2359 N N . THR A 1 323 ? 33.647 -28.153 -4.013 1.00 9.84 324 THR A N 1
ATOM 2360 C CA . THR A 1 323 ? 33.617 -26.941 -3.210 1.00 9.47 324 THR A CA 1
ATOM 2361 C C . THR A 1 323 ? 34.952 -26.474 -2.644 1.00 7.38 324 THR A C 1
ATOM 2362 O O . THR A 1 323 ? 35.945 -27.199 -2.628 1.00 8.16 324 THR A O 1
ATOM 2366 N N . CYS A 1 324 ? 34.962 -25.220 -2.236 1.00 8.81 325 CYS A N 1
ATOM 2367 C CA . CYS A 1 324 ? 36.088 -24.647 -1.529 1.00 9.37 325 CYS A CA 1
ATOM 2368 C C . CYS A 1 324 ? 35.319 -24.059 -0.339 1.00 10.21 325 CYS A C 1
ATOM 2369 O O . CYS A 1 324 ? 34.709 -22.986 -0.459 1.00 10.72 325 CYS A O 1
ATOM 2372 N N . ALA A 1 325 ? 35.319 -24.776 0.790 1.00 9.61 326 ALA A N 1
ATOM 2373 C CA . ALA A 1 325 ? 34.563 -24.374 1.975 1.00 8.53 326 ALA A CA 1
ATOM 2374 C C . ALA A 1 325 ? 34.854 -23.004 2.541 1.00 7.24 326 ALA A C 1
ATOM 2375 O O . ALA A 1 325 ? 33.989 -22.407 3.190 1.00 10.13 326 ALA A O 1
ATOM 2377 N N . THR A 1 326 ? 36.064 -22.515 2.334 1.00 8.45 327 THR A N 1
ATOM 2378 C CA . THR A 1 326 ? 36.442 -21.200 2.842 1.00 9.78 327 THR A CA 1
ATOM 2379 C C . THR A 1 326 ? 35.984 -20.048 1.907 1.00 11.33 327 THR A C 1
ATOM 2380 O O . THR A 1 326 ? 36.034 -18.861 2.277 1.00 11.98 327 THR A O 1
ATOM 2384 N N . ASP A 1 327 ? 35.518 -20.404 0.709 1.00 10.58 328 ASP A N 1
ATOM 2385 C CA . ASP A 1 327 ? 35.085 -19.417 -0.283 1.00 11.36 328 ASP A CA 1
ATOM 2386 C C . ASP A 1 327 ? 33.593 -19.189 -0.138 1.00 10.60 328 ASP A C 1
ATOM 2387 O O . ASP A 1 327 ? 32.782 -19.985 -0.618 1.00 10.68 328 ASP A O 1
ATOM 2392 N N . THR A 1 328 ? 33.225 -18.064 0.469 1.00 9.22 329 THR A N 1
ATOM 2393 C CA . THR A 1 328 ? 31.811 -17.757 0.693 1.00 9.33 329 THR A CA 1
ATOM 2394 C C . THR A 1 328 ? 30.916 -17.746 -0.577 1.00 11.77 329 THR A C 1
ATOM 2395 O O . THR A 1 328 ? 29.796 -18.266 -0.556 1.00 11.96 329 THR A O 1
ATOM 2399 N N . LYS A 1 329 ? 31.409 -17.186 -1.682 1.00 11.83 330 LYS A N 1
ATOM 2400 C CA . LYS A 1 329 ? 30.588 -17.139 -2.882 1.00 10.92 330 LYS A CA 1
ATOM 2401 C C . LYS A 1 329 ? 30.385 -18.533 -3.427 1.00 10.56 330 LYS A C 1
ATOM 2402 O O . LYS A 1 329 ? 29.290 -18.868 -3.867 1.00 12.35 330 LYS A O 1
ATOM 2408 N N . ASN A 1 330 ? 31.421 -19.365 -3.385 1.00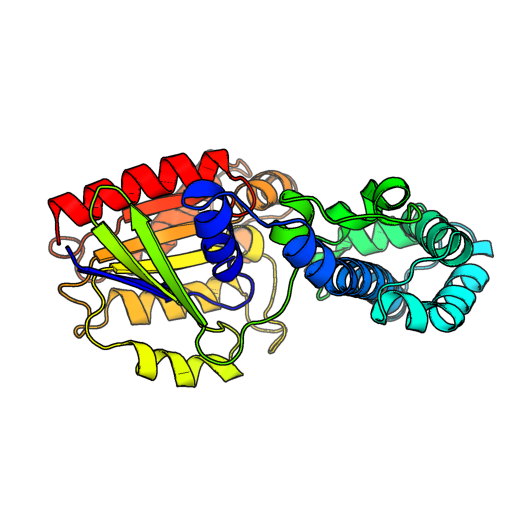 10.71 331 ASN A N 1
ATOM 2409 C CA . ASN A 1 330 ? 31.266 -20.727 -3.882 1.00 10.19 331 ASN A CA 1
ATOM 2410 C C . ASN A 1 330 ? 30.227 -21.509 -3.054 1.00 12.04 331 ASN A C 1
ATOM 2411 O O . ASN A 1 330 ? 29.311 -22.165 -3.596 1.00 10.54 331 ASN A O 1
ATOM 2416 N N . VAL A 1 331 ? 30.331 -21.386 -1.733 1.00 10.98 332 VAL A N 1
ATOM 2417 C CA . VAL A 1 331 ? 29.422 -22.089 -0.848 1.00 9.04 332 VAL A CA 1
ATOM 2418 C C . VAL A 1 331 ? 28.002 -21.538 -0.979 1.00 9.16 332 VAL A C 1
ATOM 2419 O O . VAL A 1 331 ? 27.028 -22.294 -0.922 1.00 10.27 332 VAL A O 1
ATOM 2423 N N . GLN A 1 332 ? 27.875 -20.232 -1.193 1.00 8.53 333 GLN A N 1
ATOM 2424 C CA . GLN A 1 332 ? 26.554 -19.646 -1.342 1.00 10.99 333 GLN A CA 1
ATOM 2425 C C . GLN A 1 332 ? 25.796 -20.269 -2.517 1.00 10.30 333 GLN A C 1
ATOM 2426 O O . GLN A 1 332 ? 24.659 -20.728 -2.360 1.00 10.48 333 GLN A O 1
ATOM 2432 N N . PHE A 1 333 ? 26.430 -20.285 -3.686 1.00 11.11 334 PHE A N 1
ATOM 2433 C CA . PHE A 1 333 ? 25.803 -20.850 -4.873 1.00 11.28 334 PHE A CA 1
ATOM 2434 C C . PHE A 1 333 ? 25.582 -22.351 -4.772 1.00 10.95 334 PHE A C 1
ATOM 2435 O O . PHE A 1 333 ? 24.520 -22.843 -5.149 1.00 12.35 334 PHE A O 1
ATOM 2443 N N . VAL A 1 334 ? 26.565 -23.077 -4.241 1.00 11.00 335 VAL A N 1
ATOM 2444 C CA . VAL A 1 334 ? 26.415 -24.517 -4.051 1.00 11.08 335 VAL A CA 1
ATOM 2445 C C . VAL A 1 334 ? 25.283 -24.805 -3.040 1.00 12.50 335 VAL A C 1
ATOM 2446 O O . VAL A 1 334 ? 24.446 -25.686 -3.264 1.00 12.12 335 VAL A O 1
ATOM 2450 N N . PHE A 1 335 ? 25.203 -24.030 -1.959 1.00 11.83 336 PHE A N 1
ATOM 2451 C CA . PHE A 1 335 ? 24.146 -24.286 -0.973 1.00 12.27 336 PHE A CA 1
ATOM 2452 C C . PHE A 1 335 ? 22.746 -23.950 -1.513 1.00 12.37 336 PHE A C 1
ATOM 2453 O O . PHE A 1 335 ? 21.758 -24.596 -1.177 1.00 12.08 336 PHE A O 1
ATOM 2461 N N . ASP A 1 336 ? 22.665 -22.930 -2.351 1.00 12.08 337 ASP A N 1
ATOM 2462 C CA . ASP A 1 336 ? 21.402 -22.548 -2.957 1.00 14.59 337 ASP A CA 1
ATOM 2463 C C . ASP A 1 336 ? 20.925 -23.724 -3.806 1.00 13.73 337 ASP A C 1
ATOM 2464 O O . ASP A 1 336 ? 19.755 -24.105 -3.759 1.00 13.99 337 ASP A O 1
ATOM 2469 N N . ALA A 1 337 ? 21.859 -24.305 -4.558 1.00 15.40 338 ALA A N 1
ATOM 2470 C CA . ALA A 1 337 ? 21.582 -25.457 -5.415 1.00 15.79 338 ALA A CA 1
ATOM 2471 C C . ALA A 1 337 ? 21.153 -26.665 -4.582 1.00 16.91 338 ALA A C 1
ATOM 2472 O O . ALA A 1 337 ? 20.185 -27.364 -4.926 1.00 17.16 338 ALA A O 1
ATOM 2474 N N . VAL A 1 338 ? 21.874 -26.932 -3.499 1.00 15.52 339 VAL A N 1
ATOM 2475 C CA . VAL A 1 338 ? 21.542 -28.058 -2.624 1.00 15.40 339 VAL A CA 1
ATOM 2476 C C . VAL A 1 338 ? 20.146 -27.893 -2.030 1.00 14.53 339 VAL A C 1
ATOM 2477 O O . VAL A 1 338 ? 19.386 -28.852 -1.949 1.00 15.15 339 VAL A O 1
ATOM 2481 N N . THR A 1 339 ? 19.803 -26.662 -1.675 1.00 14.77 340 THR A N 1
ATOM 2482 C CA . THR A 1 339 ? 18.514 -26.355 -1.078 1.00 16.88 340 THR A CA 1
ATOM 2483 C C . THR A 1 339 ? 17.364 -26.688 -2.016 1.00 18.53 340 THR A C 1
ATOM 2484 O O . THR A 1 339 ? 16.358 -27.270 -1.592 1.00 18.55 340 THR A O 1
ATOM 2488 N N . ASP A 1 340 ? 17.530 -26.380 -3.301 1.00 20.57 341 ASP A N 1
ATOM 2489 C CA . ASP A 1 340 ? 16.491 -26.697 -4.279 1.00 22.27 341 ASP A CA 1
ATOM 2490 C C . ASP A 1 340 ? 16.300 -28.209 -4.373 1.00 22.20 341 ASP A C 1
ATOM 2491 O O . ASP A 1 340 ? 15.175 -28.694 -4.365 1.00 23.23 341 ASP A O 1
ATOM 2496 N N . VAL A 1 341 ? 17.391 -28.962 -4.383 1.00 23.21 342 VAL A N 1
ATOM 2497 C CA . VAL A 1 341 ? 17.312 -30.419 -4.418 1.00 26.33 342 VAL A CA 1
ATOM 2498 C C . VAL A 1 341 ? 16.494 -30.905 -3.206 1.00 29.07 342 VAL A C 1
ATOM 2499 O O . VAL A 1 341 ? 15.643 -31.787 -3.329 1.00 30.57 342 VAL A O 1
ATOM 2503 N N . ILE A 1 342 ? 16.720 -30.289 -2.045 1.00 29.34 343 ILE A N 1
ATOM 2504 C CA . ILE A 1 342 ? 16.003 -30.666 -0.832 1.00 28.09 343 ILE A CA 1
ATOM 2505 C C . ILE A 1 342 ? 14.542 -30.290 -0.956 1.00 29.09 343 ILE A C 1
ATOM 2506 O O . ILE A 1 342 ? 13.680 -31.122 -0.708 1.00 29.74 343 ILE A O 1
ATOM 2511 N N . ILE A 1 343 ? 14.249 -29.062 -1.406 1.00 29.01 344 ILE A N 1
ATOM 2512 C CA . ILE A 1 343 ? 12.875 -28.621 -1.558 1.00 31.95 344 ILE A CA 1
ATOM 2513 C C . ILE A 1 343 ? 12.144 -29.552 -2.524 1.00 35.52 344 ILE A C 1
ATOM 2514 O O . ILE A 1 343 ? 11.012 -29.976 -2.282 1.00 36.05 344 ILE A O 1
ATOM 2519 N N . LYS A 1 344 ? 12.794 -29.862 -3.638 1.00 38.44 345 LYS A N 1
ATOM 2520 C CA . LYS A 1 344 ? 12.160 -30.732 -4.606 1.00 40.90 345 LYS A CA 1
ATOM 2521 C C . LYS A 1 344 ? 11.977 -32.178 -4.177 1.00 42.85 345 LYS A C 1
ATOM 2522 O O . LYS A 1 344 ? 10.942 -32.790 -4.487 1.00 43.38 345 LYS A O 1
ATOM 2528 N N . ASN A 1 345 ? 12.926 -32.704 -3.403 1.00 44.86 346 ASN A N 1
ATOM 2529 C CA . ASN A 1 345 ? 12.873 -34.123 -3.008 1.00 47.01 346 ASN A CA 1
ATOM 2530 C C . ASN A 1 345 ? 12.391 -34.522 -1.619 1.00 47.35 346 ASN A C 1
ATOM 2531 O O . ASN A 1 345 ? 11.783 -35.590 -1.456 1.00 47.83 346 ASN A O 1
ATOM 2536 N N . ASN A 1 346 ? 12.659 -33.701 -0.609 1.00 47.20 347 ASN A N 1
ATOM 2537 C CA . ASN A 1 346 ? 12.241 -34.043 0.731 1.00 46.55 347 ASN A CA 1
ATOM 2538 C C . ASN A 1 346 ? 11.106 -33.163 1.251 0.00 99.99 347 ASN A C 1
ATOM 2539 O O . ASN A 1 346 ? 10.702 -33.312 2.416 0.00 99.99 347 ASN A O 1
#

Radius of gyration: 20.66 Å; Cα contacts (8 Å, |Δi|>4): 484; chains: 1; bounding box: 64×46×42 Å